Protein AF-A0A0L1ILE6-F1 (afdb_monomer)

Radius of gyration: 20.47 Å; Cα contacts (8 Å, |Δi|>4): 364; chains: 1; bounding box: 49×29×59 Å

Structure (mmCIF, N/CA/C/O backbone):
data_AF-A0A0L1ILE6-F1
#
_entry.id   AF-A0A0L1ILE6-F1
#
loop_
_atom_site.group_PDB
_atom_site.id
_atom_site.type_symbol
_atom_site.label_atom_id
_atom_site.label_alt_id
_atom_site.label_comp_id
_atom_site.label_asym_id
_atom_site.label_entity_id
_atom_site.label_seq_id
_atom_site.pdbx_PDB_ins_code
_atom_site.Cartn_x
_atom_site.Cartn_y
_atom_site.Cartn_z
_atom_site.occupancy
_atom_site.B_iso_or_equiv
_atom_site.auth_seq_id
_atom_site.auth_comp_id
_atom_site.auth_asym_id
_atom_site.auth_atom_id
_atom_site.pdbx_PDB_model_num
ATOM 1 N N . LEU A 1 1 ? -2.341 12.120 1.600 1.00 60.31 1 LEU A N 1
ATOM 2 C CA . LEU A 1 1 ? -3.245 13.290 1.408 1.00 60.31 1 LEU A CA 1
ATOM 3 C C . LEU A 1 1 ? -4.482 12.947 0.574 1.00 60.31 1 LEU A C 1
ATOM 5 O O . LEU A 1 1 ? -5.591 13.247 1.003 1.00 60.31 1 LEU A O 1
ATOM 9 N N . GLU A 1 2 ? -4.317 12.269 -0.561 1.00 82.75 2 GLU A N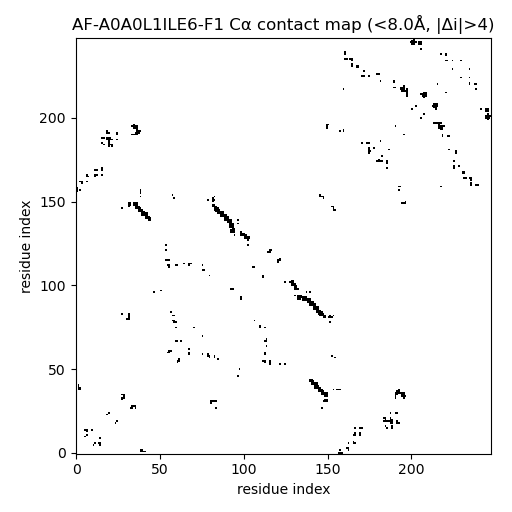 1
ATOM 10 C CA . GLU A 1 2 ? -5.426 11.960 -1.475 1.00 82.75 2 GLU A CA 1
ATOM 11 C C . GLU A 1 2 ? -6.510 11.053 -0.868 1.00 82.75 2 GLU A C 1
ATOM 13 O O . GLU A 1 2 ? -7.694 11.334 -1.016 1.00 82.75 2 GLU A O 1
ATOM 18 N N . LEU A 1 3 ? -6.150 10.004 -0.116 1.00 82.75 3 LEU A N 1
ATOM 19 C CA . LEU A 1 3 ? -7.149 9.139 0.537 1.00 82.75 3 LEU A CA 1
ATOM 20 C C . LEU A 1 3 ? -8.087 9.916 1.465 1.00 82.75 3 LEU A C 1
ATOM 22 O O . LEU A 1 3 ? -9.300 9.728 1.433 1.00 82.75 3 LEU A O 1
ATOM 26 N N . LEU A 1 4 ? -7.532 10.840 2.250 1.00 82.69 4 LEU A N 1
ATOM 27 C CA . LEU A 1 4 ? -8.317 11.710 3.119 1.00 82.69 4 LEU A CA 1
ATOM 28 C C . LEU A 1 4 ? -9.231 12.633 2.304 1.00 82.69 4 LEU A C 1
ATOM 30 O O . LEU A 1 4 ? -10.381 12.860 2.680 1.00 82.69 4 LEU A O 1
ATOM 34 N N . GLN A 1 5 ? -8.754 13.144 1.167 1.00 83.62 5 GLN A N 1
ATOM 35 C CA . GLN A 1 5 ? -9.583 13.920 0.249 1.00 83.62 5 GLN A CA 1
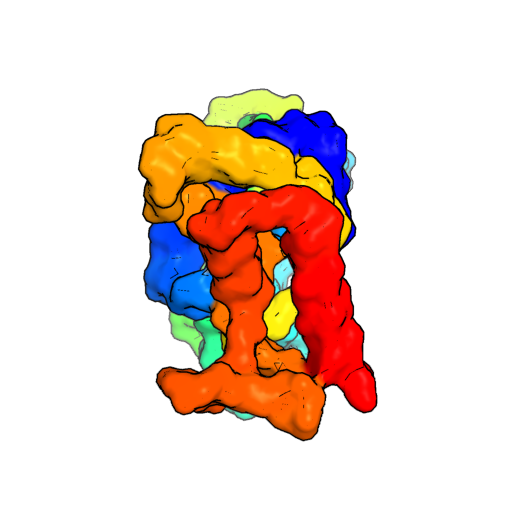ATOM 36 C C . GLN A 1 5 ? -10.717 13.076 -0.347 1.00 83.62 5 GLN A C 1
ATOM 38 O O . GLN A 1 5 ? -11.853 13.548 -0.421 1.00 83.62 5 GLN A O 1
ATOM 43 N N . GLN A 1 6 ? -10.464 11.818 -0.705 1.00 84.06 6 GLN A N 1
ATOM 44 C CA . GLN A 1 6 ? -11.498 10.893 -1.166 1.00 84.06 6 GLN A CA 1
ATOM 45 C C . GLN A 1 6 ? -12.529 10.604 -0.071 1.00 84.06 6 GLN A C 1
ATOM 47 O O . GLN A 1 6 ? -13.725 10.693 -0.341 1.00 84.06 6 GLN A O 1
ATOM 52 N N . ALA A 1 7 ? -12.095 10.357 1.169 1.00 83.25 7 ALA A N 1
ATOM 53 C CA . ALA A 1 7 ? -12.989 10.174 2.313 1.00 83.25 7 ALA A CA 1
ATOM 54 C C . ALA A 1 7 ? -13.868 11.411 2.572 1.00 83.25 7 ALA A C 1
ATOM 56 O O . ALA A 1 7 ? -15.057 11.289 2.871 1.00 83.25 7 ALA A O 1
ATOM 57 N N . ARG A 1 8 ? -13.309 12.619 2.407 1.00 87.31 8 ARG A N 1
ATOM 58 C CA . ARG A 1 8 ? -14.047 13.886 2.542 1.00 87.31 8 ARG A CA 1
ATOM 59 C C . ARG A 1 8 ? -15.053 14.111 1.414 1.00 87.31 8 ARG A C 1
ATOM 61 O O . ARG A 1 8 ? -16.168 14.534 1.688 1.00 87.31 8 ARG A O 1
ATOM 68 N N . THR A 1 9 ? -14.662 13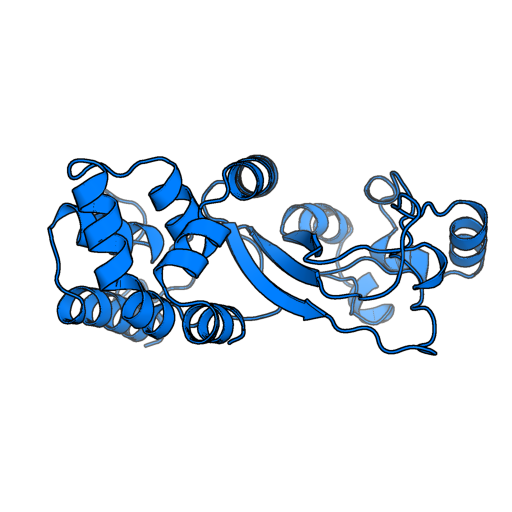.852 0.169 1.00 87.25 9 THR A N 1
ATOM 69 C CA . THR A 1 9 ? -15.469 14.181 -1.020 1.00 87.25 9 THR A CA 1
ATOM 70 C C . THR A 1 9 ? -16.535 13.135 -1.339 1.00 87.25 9 THR A C 1
ATOM 72 O O . THR A 1 9 ? -17.635 13.503 -1.735 1.00 87.25 9 THR A O 1
ATOM 75 N N . ARG A 1 10 ? -16.238 11.842 -1.155 1.00 84.00 10 ARG A N 1
ATOM 76 C CA . ARG A 1 10 ? -17.185 10.732 -1.386 1.00 84.00 10 ARG A CA 1
ATOM 77 C C . ARG A 1 10 ? -18.061 10.433 -0.167 1.00 84.00 10 ARG A C 1
ATOM 79 O O . ARG A 1 10 ? -19.106 9.803 -0.300 1.00 84.00 10 ARG A O 1
ATOM 86 N N . GLY A 1 11 ? -17.623 10.870 1.011 1.00 92.12 11 GLY A N 1
ATOM 87 C CA . GLY A 1 11 ? -18.223 10.531 2.294 1.00 92.12 11 GLY A CA 1
ATOM 88 C C . GLY A 1 11 ? -17.662 9.223 2.882 1.00 92.12 11 GLY A C 1
ATOM 89 O O . GLY A 1 11 ? -17.290 8.318 2.126 1.00 92.12 11 GLY A O 1
ATOM 90 N N . PRO A 1 12 ? -17.628 9.085 4.224 1.00 93.56 12 PRO A N 1
ATOM 91 C CA . PRO A 1 12 ? -17.017 7.939 4.903 1.00 93.56 12 PRO A CA 1
ATOM 92 C C . PRO A 1 12 ? -17.555 6.572 4.471 1.00 93.56 12 PRO A C 1
ATOM 94 O O . PRO A 1 12 ? -16.773 5.677 4.179 1.00 93.56 12 PRO A O 1
ATOM 97 N N . SER A 1 13 ? -18.876 6.403 4.356 1.00 92.75 13 SER A N 1
ATOM 98 C CA . SER A 1 13 ? -19.473 5.103 4.006 1.00 92.75 13 SER A CA 1
ATOM 99 C C . SER A 1 13 ? -19.114 4.642 2.589 1.00 92.75 13 SER A C 1
ATOM 101 O O . SER A 1 13 ? -18.807 3.469 2.377 1.00 92.75 13 SER A O 1
ATOM 103 N N . SER A 1 14 ? -19.106 5.562 1.614 1.00 93.00 14 SER A N 1
ATOM 104 C CA . SER A 1 14 ? -18.691 5.249 0.239 1.00 93.00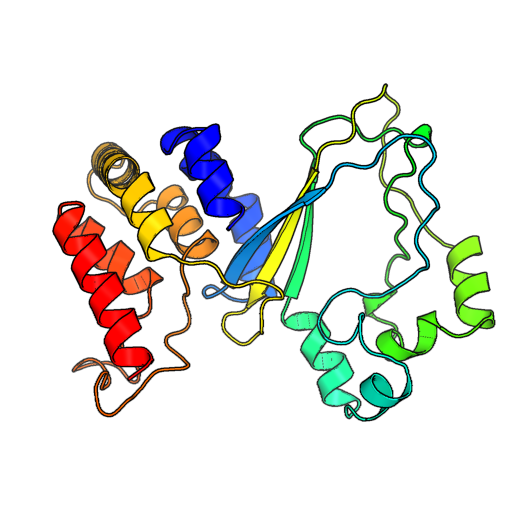 14 SER A CA 1
ATOM 105 C C . SER A 1 14 ? -17.196 4.936 0.172 1.00 93.00 14 SER A C 1
ATOM 107 O O . SER A 1 14 ? -16.792 3.997 -0.512 1.00 93.00 14 SER A O 1
ATOM 109 N N . PHE A 1 15 ? -16.381 5.683 0.920 1.00 94.12 15 PHE A N 1
ATOM 110 C CA . PHE A 1 15 ? -14.944 5.450 1.019 1.00 94.12 15 PHE A CA 1
ATOM 111 C C . PHE A 1 15 ? -14.620 4.083 1.638 1.00 94.12 15 PHE A C 1
ATOM 113 O O . PHE A 1 15 ? -13.825 3.340 1.063 1.00 94.12 15 PHE A O 1
ATOM 120 N N . ILE A 1 16 ? -15.288 3.719 2.739 1.00 94.88 16 ILE A N 1
ATOM 121 C CA . ILE A 1 16 ? -15.165 2.393 3.358 1.00 94.88 16 ILE A CA 1
ATOM 122 C C . ILE A 1 16 ? -15.527 1.314 2.342 1.00 94.88 16 ILE A C 1
ATOM 124 O O . ILE A 1 16 ? -14.696 0.469 2.041 1.00 94.88 16 ILE A O 1
ATOM 128 N N . THR A 1 17 ? -16.702 1.414 1.714 1.00 94.12 17 THR A N 1
ATOM 129 C CA . THR A 1 17 ? -17.159 0.441 0.705 1.00 94.12 17 THR A CA 1
ATOM 130 C C . THR A 1 17 ? -16.141 0.252 -0.424 1.00 94.12 17 THR A C 1
ATOM 132 O O . THR A 1 17 ? -15.877 -0.873 -0.842 1.00 94.12 17 THR A O 1
ATOM 135 N N . TYR A 1 18 ? -15.543 1.344 -0.911 1.00 93.31 18 TYR A N 1
ATOM 136 C CA . TYR A 1 18 ? -14.562 1.301 -1.994 1.00 93.31 18 TYR A CA 1
ATOM 137 C C . TYR A 1 18 ? -13.287 0.535 -1.605 1.00 93.31 18 TYR A C 1
ATOM 139 O O . TYR A 1 18 ? -12.809 -0.294 -2.379 1.00 93.31 18 TYR A O 1
ATOM 147 N N . TYR A 1 19 ? -12.748 0.785 -0.408 1.00 94.31 19 TYR A N 1
ATOM 148 C CA . TYR A 1 19 ? -11.524 0.133 0.076 1.00 94.31 19 TYR A CA 1
ATOM 149 C C . TYR A 1 19 ? -11.774 -1.219 0.766 1.00 94.31 19 TYR A C 1
ATOM 151 O O . TYR A 1 19 ? -10.843 -2.004 0.917 1.00 94.31 19 TYR A O 1
ATOM 159 N N . SER A 1 20 ? -13.030 -1.558 1.063 1.00 95.00 20 SER A N 1
ATOM 160 C CA . SER A 1 20 ? -13.471 -2.900 1.468 1.00 95.00 20 SER A CA 1
ATOM 161 C C . SER A 1 20 ? -13.518 -3.913 0.311 1.00 95.00 20 SER A C 1
ATOM 163 O O . SER A 1 20 ? -13.936 -5.055 0.513 1.00 95.00 20 SER A O 1
ATOM 165 N N . ASN A 1 21 ? -13.101 -3.531 -0.902 1.00 92.81 21 ASN A N 1
ATOM 166 C CA . ASN A 1 21 ? -13.159 -4.370 -2.098 1.00 92.81 21 ASN A CA 1
ATOM 167 C C . ASN A 1 21 ? -12.377 -5.698 -1.920 1.00 92.81 21 ASN A C 1
ATOM 169 O O . ASN A 1 21 ? -11.154 -5.671 -1.745 1.00 92.81 21 ASN A O 1
ATOM 173 N N . PRO A 1 22 ? -13.039 -6.869 -2.027 1.00 94.50 22 PRO A N 1
ATOM 174 C CA . PRO A 1 22 ? -12.399 -8.165 -1.797 1.00 94.50 22 PRO A CA 1
ATOM 175 C C . PRO A 1 22 ? -11.318 -8.505 -2.827 1.00 94.50 22 PRO A C 1
ATOM 177 O O . PRO A 1 22 ? -10.362 -9.203 -2.494 1.00 94.50 22 PRO A O 1
ATOM 180 N N . TRP A 1 23 ? -11.428 -7.992 -4.055 1.00 93.38 23 TRP A N 1
ATOM 181 C CA . TRP A 1 23 ? -10.421 -8.196 -5.095 1.00 93.38 23 TRP A CA 1
ATOM 182 C C . TRP A 1 23 ? -9.146 -7.415 -4.803 1.00 93.38 23 TRP A C 1
ATOM 184 O O . TRP A 1 23 ? -8.051 -7.935 -5.009 1.00 93.38 23 TRP A O 1
ATOM 194 N N . LEU A 1 24 ? -9.286 -6.196 -4.265 1.00 92.88 24 LEU A N 1
ATOM 195 C CA . LEU A 1 24 ? -8.144 -5.391 -3.848 1.00 92.88 24 LEU A CA 1
ATOM 196 C C . LEU A 1 24 ? -7.364 -6.109 -2.745 1.00 92.88 24 LEU A C 1
ATOM 198 O O . LEU A 1 24 ? -6.145 -6.220 -2.864 1.00 92.88 24 LEU A O 1
ATOM 202 N N . ARG A 1 25 ? -8.052 -6.666 -1.733 1.00 93.62 25 ARG A N 1
ATOM 203 C CA . ARG A 1 25 ? -7.383 -7.496 -0.719 1.00 93.62 25 ARG A CA 1
ATOM 204 C C . ARG A 1 25 ? -6.724 -8.707 -1.353 1.00 93.62 25 ARG A C 1
ATOM 206 O O . ARG A 1 25 ? -5.539 -8.907 -1.128 1.00 93.62 25 ARG A O 1
ATOM 213 N N . LEU A 1 26 ? -7.467 -9.509 -2.118 1.00 95.00 26 LEU A N 1
ATOM 214 C CA . LEU A 1 26 ? -6.955 -10.775 -2.641 1.00 95.00 26 LEU A CA 1
ATOM 215 C C . LEU A 1 26 ? -5.656 -10.574 -3.426 1.00 95.00 26 LEU A C 1
ATOM 217 O O . LEU A 1 26 ? -4.680 -11.270 -3.167 1.00 95.00 26 LEU A O 1
ATOM 221 N N . VAL A 1 27 ? -5.621 -9.601 -4.339 1.00 94.69 27 VAL A N 1
ATOM 222 C CA . VAL A 1 27 ? -4.422 -9.315 -5.138 1.00 94.69 27 VAL A CA 1
ATOM 223 C C . VAL A 1 27 ? -3.285 -8.799 -4.253 1.00 94.69 27 VAL A C 1
ATOM 225 O O . VAL A 1 27 ? -2.157 -9.275 -4.365 1.00 94.69 27 VAL A O 1
ATOM 228 N N . SER A 1 28 ? -3.585 -7.859 -3.354 1.00 95.12 28 SER A N 1
ATOM 229 C CA . SER A 1 28 ? -2.573 -7.211 -2.513 1.00 95.12 28 SER A CA 1
ATOM 230 C C . SER A 1 28 ? -1.959 -8.178 -1.510 1.00 95.12 28 SER A C 1
ATOM 232 O O . SER A 1 28 ? -0.746 -8.306 -1.454 1.00 95.12 28 SER A O 1
ATOM 234 N N . GLU A 1 29 ? -2.778 -8.901 -0.753 1.00 94.44 29 GLU A N 1
ATOM 235 C CA . GLU A 1 29 ? -2.323 -9.840 0.270 1.00 94.44 29 GLU A CA 1
ATOM 236 C C . GLU A 1 29 ? -1.556 -11.017 -0.330 1.00 94.44 29 GLU A C 1
ATOM 238 O O . GLU A 1 29 ? -0.511 -11.388 0.199 1.00 94.44 29 GLU A O 1
ATOM 243 N N . THR A 1 30 ? -2.030 -11.571 -1.453 1.00 95.31 30 THR A N 1
ATOM 244 C CA . THR A 1 30 ? -1.349 -12.696 -2.117 1.00 95.31 30 THR A CA 1
ATOM 245 C C . THR A 1 30 ? 0.061 -12.319 -2.565 1.00 95.31 30 THR A C 1
ATOM 247 O O . THR A 1 30 ? 0.958 -13.156 -2.529 1.00 95.31 30 THR A O 1
ATOM 250 N N . TRP A 1 31 ? 0.268 -11.069 -2.988 1.00 95.69 31 TRP A N 1
ATOM 251 C CA . TRP A 1 31 ? 1.562 -10.615 -3.495 1.00 95.69 31 TRP A CA 1
ATOM 252 C C . TRP A 1 31 ? 2.461 -9.999 -2.414 1.00 95.69 31 TRP A C 1
ATOM 254 O O . TRP A 1 31 ? 3.660 -10.253 -2.393 1.00 95.69 31 TRP A O 1
ATOM 264 N N . LEU A 1 32 ? 1.894 -9.179 -1.526 1.00 96.12 32 LEU A N 1
ATOM 265 C CA . LEU A 1 32 ? 2.626 -8.292 -0.611 1.00 96.12 32 LEU A CA 1
ATOM 266 C C . LEU A 1 32 ? 2.582 -8.742 0.857 1.00 96.12 32 LEU A C 1
ATOM 268 O O . LEU A 1 32 ? 3.298 -8.170 1.687 1.00 96.12 32 LEU A O 1
ATOM 272 N N . GLY A 1 33 ? 1.747 -9.733 1.181 1.00 95.25 33 GLY A N 1
ATOM 273 C CA . GLY A 1 33 ? 1.423 -10.127 2.551 1.00 95.25 33 GLY A CA 1
ATOM 274 C C . GLY A 1 33 ? 0.342 -9.243 3.192 1.00 95.25 33 GLY A C 1
ATOM 275 O O . GLY A 1 33 ? -0.071 -8.246 2.606 1.00 95.25 33 GLY A O 1
ATOM 276 N N . PRO A 1 34 ? -0.140 -9.581 4.402 1.00 92.81 34 PRO A N 1
ATOM 277 C CA . PRO A 1 34 ? -1.319 -8.949 5.011 1.00 92.81 34 PRO A CA 1
ATOM 278 C C . PRO A 1 34 ? -1.079 -7.516 5.509 1.00 92.81 34 PRO A C 1
ATOM 280 O O . PRO A 1 34 ? -2.032 -6.758 5.660 1.00 92.81 34 PRO A O 1
ATOM 283 N N . ALA A 1 35 ? 0.182 -7.137 5.726 1.00 94.94 35 ALA A N 1
ATOM 284 C CA . ALA A 1 35 ? 0.588 -5.828 6.235 1.00 94.94 35 ALA A CA 1
ATOM 285 C C . ALA A 1 35 ? 0.746 -4.763 5.132 1.00 94.94 35 ALA A C 1
ATOM 287 O O . ALA A 1 35 ? 1.479 -3.794 5.313 1.00 94.94 35 ALA A O 1
ATOM 288 N N . TYR A 1 36 ? 0.138 -4.966 3.958 1.00 94.44 36 TYR A N 1
ATOM 289 C CA . TYR A 1 36 ? 0.206 -3.980 2.883 1.00 94.44 36 TYR A CA 1
ATOM 290 C C . TYR A 1 36 ? -0.519 -2.688 3.271 1.00 94.44 36 TYR A C 1
ATOM 292 O O . TYR A 1 36 ? -1.387 -2.700 4.136 1.00 94.44 36 TYR A O 1
ATOM 300 N N . ARG A 1 37 ? -0.204 -1.588 2.583 1.00 92.12 37 ARG A N 1
ATOM 301 C CA . ARG A 1 37 ? -0.965 -0.334 2.656 1.00 92.12 37 ARG A CA 1
ATOM 302 C C . ARG A 1 37 ? -1.121 0.275 1.268 1.00 92.12 37 ARG A C 1
ATOM 304 O O . ARG A 1 37 ? -0.195 0.239 0.456 1.00 92.12 37 ARG A O 1
ATOM 311 N N . VAL A 1 38 ? -2.295 0.838 0.994 1.00 93.44 38 VAL A N 1
ATOM 312 C CA . VAL A 1 38 ? -2.646 1.455 -0.288 1.00 93.44 38 VAL A CA 1
ATOM 313 C C . VAL A 1 38 ? -2.462 2.959 -0.194 1.00 93.44 38 VAL A C 1
ATOM 315 O O . VAL A 1 38 ? -3.104 3.595 0.623 1.00 93.44 38 VAL A O 1
ATOM 318 N N . THR A 1 39 ? -1.674 3.546 -1.085 1.00 92.00 39 THR A N 1
ATOM 319 C CA . THR A 1 39 ? -1.690 4.980 -1.412 1.00 92.00 39 THR A CA 1
ATOM 320 C C . THR A 1 39 ? -2.407 5.184 -2.742 1.00 92.00 39 THR A C 1
ATOM 322 O O . THR A 1 39 ? -2.353 4.309 -3.608 1.00 92.00 39 THR A O 1
ATOM 325 N N . ALA A 1 40 ? -3.065 6.327 -2.932 1.00 89.88 40 ALA A N 1
ATOM 326 C CA . ALA A 1 40 ? -3.766 6.615 -4.178 1.00 89.88 40 ALA A CA 1
ATOM 327 C C . ALA A 1 40 ? -3.442 8.009 -4.705 1.00 89.88 40 ALA A C 1
ATOM 329 O O . ALA A 1 40 ? -3.250 8.932 -3.923 1.00 89.88 40 ALA A O 1
ATOM 330 N N . GLN A 1 41 ? -3.464 8.159 -6.024 1.00 85.06 41 GLN A N 1
ATOM 331 C CA . GLN A 1 41 ? -3.394 9.439 -6.719 1.00 85.06 41 GLN A CA 1
ATOM 332 C C . GLN A 1 41 ? -4.450 9.466 -7.823 1.00 85.06 41 GLN A C 1
ATOM 334 O O . GLN A 1 41 ? -4.706 8.460 -8.490 1.00 85.06 41 GLN A O 1
ATOM 339 N N . VAL A 1 42 ? -5.087 10.615 -8.033 1.00 79.62 42 VAL A N 1
ATOM 340 C CA . VAL A 1 42 ? -6.001 10.782 -9.167 1.00 79.62 42 VAL A CA 1
ATOM 341 C C . VAL A 1 42 ? -5.181 11.166 -10.385 1.00 79.62 42 VAL A C 1
ATOM 343 O O . VAL A 1 42 ? -4.547 12.219 -10.405 1.00 79.62 42 VAL A O 1
ATOM 346 N N . ASN A 1 43 ? -5.233 10.334 -11.422 1.00 76.62 43 ASN A N 1
ATOM 347 C CA . ASN A 1 43 ? -4.620 10.662 -12.700 1.00 76.62 43 ASN A CA 1
ATOM 348 C C . ASN A 1 43 ? -5.678 11.190 -13.671 1.00 76.62 43 ASN A C 1
ATOM 350 O O . ASN A 1 43 ? -6.665 10.508 -13.969 1.00 76.62 43 ASN A O 1
ATOM 354 N N . VAL A 1 44 ? -5.454 12.411 -14.159 1.00 72.06 44 VAL A N 1
ATOM 355 C CA . VAL A 1 44 ? -6.284 13.078 -15.166 1.00 72.06 44 VAL A CA 1
ATOM 356 C C . VAL A 1 44 ? -5.413 13.374 -16.373 1.00 72.06 44 VAL A C 1
ATOM 358 O O . VAL A 1 44 ? -4.579 14.278 -16.344 1.00 72.06 44 VAL A O 1
ATOM 361 N N . VAL A 1 45 ? -5.632 12.633 -17.454 1.00 68.06 45 VAL A N 1
ATOM 362 C CA . VAL A 1 45 ? -4.937 12.879 -18.718 1.00 68.06 45 VAL A CA 1
ATOM 363 C C . VAL A 1 45 ? -5.776 13.811 -19.576 1.00 68.06 45 VAL A C 1
ATOM 365 O O . VAL A 1 45 ? -6.941 13.539 -19.865 1.00 68.06 45 VAL A O 1
ATOM 368 N N . LYS A 1 46 ? -5.181 14.946 -19.945 1.00 67.75 46 LYS A N 1
ATOM 369 C CA . LYS A 1 46 ? -5.806 15.945 -20.812 1.00 67.75 46 LYS A CA 1
ATOM 370 C C . LYS A 1 46 ? -5.562 15.587 -22.285 1.00 67.75 46 LYS A C 1
ATOM 372 O O . LYS A 1 46 ? -4.505 15.031 -22.594 1.00 67.75 46 LYS A O 1
ATOM 377 N N . PRO A 1 47 ? -6.492 15.923 -23.197 1.00 67.56 47 PRO A N 1
ATOM 378 C CA . PRO A 1 47 ? -6.280 15.740 -24.631 1.00 67.56 47 PRO A CA 1
ATOM 379 C C . PRO A 1 47 ? -4.973 16.392 -25.111 1.00 67.56 47 PRO A C 1
ATOM 381 O O . PRO A 1 47 ? -4.648 17.500 -24.687 1.00 67.56 47 PRO A O 1
ATOM 384 N N . GLY A 1 48 ? -4.238 15.707 -25.994 1.00 67.50 48 GLY A N 1
ATOM 385 C CA . GLY A 1 48 ? -2.990 16.210 -26.588 1.00 67.50 48 GLY A CA 1
ATOM 386 C C . GLY A 1 48 ? -1.722 16.031 -25.740 1.00 67.50 48 GLY A C 1
ATOM 387 O O . GLY A 1 48 ? -0.677 16.559 -26.111 1.00 67.50 48 GLY A O 1
ATOM 388 N N . GLY A 1 49 ? -1.785 15.309 -24.615 1.00 66.50 49 GLY A N 1
ATOM 389 C CA . GLY A 1 49 ? -0.595 14.963 -23.832 1.00 66.50 49 GLY A CA 1
ATOM 390 C C . GLY A 1 49 ? 0.364 14.041 -24.597 1.00 66.50 49 GLY A C 1
ATOM 391 O O . GLY A 1 49 ? -0.076 13.121 -25.284 1.00 66.50 49 GLY A O 1
ATOM 392 N N . ALA A 1 50 ? 1.672 14.278 -24.469 1.00 71.19 50 ALA A N 1
ATOM 393 C CA . ALA A 1 50 ? 2.690 13.406 -25.052 1.00 71.19 50 ALA A CA 1
ATOM 394 C C . ALA A 1 50 ? 2.682 12.021 -24.384 1.00 71.19 50 ALA A C 1
ATOM 396 O O . ALA A 1 50 ? 2.455 11.905 -23.176 1.00 71.19 50 ALA A O 1
ATOM 397 N N . ALA A 1 51 ? 2.957 10.976 -25.167 1.00 72.81 51 ALA A N 1
ATOM 398 C CA . ALA A 1 51 ? 3.151 9.635 -24.629 1.00 72.81 51 ALA A CA 1
ATOM 399 C C . ALA A 1 51 ? 4.382 9.604 -23.707 1.00 72.81 51 ALA A C 1
ATOM 401 O O . ALA A 1 51 ? 5.399 10.234 -23.995 1.00 72.81 51 ALA A O 1
ATOM 402 N N . GLN A 1 52 ? 4.278 8.873 -22.597 1.00 73.00 52 GLN A N 1
ATOM 403 C CA . GLN A 1 52 ? 5.411 8.647 -21.705 1.00 73.00 52 GLN A CA 1
ATOM 404 C C . GLN A 1 52 ? 6.363 7.608 -22.305 1.00 73.00 52 GLN A C 1
ATOM 406 O O . GLN A 1 52 ? 5.932 6.658 -22.961 1.00 73.00 52 GLN A O 1
ATOM 411 N N . ASP A 1 53 ? 7.655 7.774 -22.030 1.00 81.06 53 ASP A N 1
ATOM 412 C CA . ASP A 1 53 ? 8.659 6.748 -22.290 1.00 81.06 53 ASP A CA 1
ATOM 413 C C . ASP A 1 53 ? 8.363 5.468 -21.493 1.00 81.06 53 ASP A C 1
ATOM 415 O O . ASP A 1 53 ? 7.850 5.513 -20.367 1.00 81.06 53 ASP A O 1
ATOM 419 N N . SER A 1 54 ? 8.733 4.314 -22.062 1.00 87.94 54 SER A N 1
ATOM 420 C CA . SER A 1 54 ? 8.680 3.040 -21.345 1.00 87.94 54 SER A CA 1
ATOM 421 C C . SER A 1 54 ? 9.535 3.130 -20.088 1.00 87.94 54 SER A C 1
ATOM 423 O O . SER A 1 54 ? 10.696 3.511 -20.171 1.00 87.94 54 SER A O 1
ATOM 425 N N . HIS A 1 55 ? 8.998 2.727 -18.948 1.00 90.25 55 HIS A N 1
ATOM 426 C CA . HIS A 1 55 ? 9.727 2.668 -17.690 1.00 90.25 55 HIS A CA 1
ATOM 427 C C . HIS A 1 55 ? 9.234 1.473 -16.878 1.00 90.25 55 HIS A C 1
ATOM 429 O O . HIS A 1 55 ? 8.244 0.822 -17.215 1.00 90.25 55 HIS A O 1
ATOM 435 N N . ARG A 1 56 ? 9.950 1.177 -15.797 1.00 90.56 56 ARG A N 1
ATOM 436 C CA . ARG A 1 56 ? 9.386 0.424 -14.679 1.00 90.56 56 ARG A CA 1
ATOM 437 C C . ARG A 1 56 ? 9.073 1.413 -13.580 1.00 90.56 56 ARG A C 1
ATOM 439 O O . ARG A 1 56 ? 9.814 2.377 -13.432 1.00 90.56 56 ARG A O 1
ATOM 446 N N . ASP A 1 57 ? 8.016 1.163 -12.832 1.00 86.38 57 ASP A N 1
ATOM 447 C CA . ASP A 1 57 ? 7.661 1.988 -11.683 1.00 86.38 57 ASP A CA 1
ATOM 448 C C . ASP A 1 57 ? 8.606 1.758 -10.485 1.00 86.38 57 ASP A C 1
ATOM 450 O O . ASP A 1 57 ? 9.675 1.154 -10.593 1.00 86.38 57 ASP A O 1
ATOM 454 N N . TYR A 1 58 ? 8.226 2.299 -9.330 1.00 82.38 58 TYR A N 1
ATOM 455 C CA . TYR A 1 58 ? 8.895 2.193 -8.034 1.00 82.38 58 TYR A CA 1
ATOM 456 C C . TYR A 1 58 ? 9.422 0.767 -7.730 1.00 82.38 58 TYR A C 1
ATOM 458 O O . TYR A 1 58 ? 8.730 -0.220 -7.947 1.00 82.38 58 TYR A O 1
ATOM 466 N N . HIS A 1 59 ? 10.634 0.565 -7.205 1.00 86.62 59 HIS A N 1
ATOM 467 C CA . HIS A 1 59 ? 11.430 1.489 -6.384 1.00 86.62 59 HIS A CA 1
ATOM 468 C C . HIS A 1 59 ? 12.556 2.208 -7.136 1.00 86.62 59 HIS A C 1
ATOM 470 O O . HIS A 1 59 ? 12.889 3.347 -6.811 1.00 86.62 59 HIS A O 1
ATOM 476 N N . LEU A 1 60 ? 13.149 1.556 -8.138 1.00 91.81 60 LEU A N 1
ATOM 477 C CA . LEU A 1 60 ? 14.331 2.069 -8.847 1.00 91.81 60 LEU A CA 1
ATOM 478 C C . LEU A 1 60 ? 13.988 2.747 -10.179 1.00 91.81 60 LEU A C 1
ATOM 480 O O . LEU A 1 60 ? 14.840 3.393 -10.785 1.00 91.81 60 LEU A O 1
ATOM 484 N N . GLY A 1 61 ? 12.734 2.628 -10.614 1.00 89.06 61 GLY A N 1
ATOM 485 C CA . GLY A 1 61 ? 12.223 3.140 -11.880 1.00 89.06 61 GLY A CA 1
ATOM 486 C C . GLY A 1 61 ? 12.517 4.607 -12.173 1.00 89.06 61 GLY A C 1
ATOM 487 O O . GLY A 1 61 ? 12.877 4.957 -13.295 1.00 89.06 61 GLY A O 1
ATOM 488 N N . PHE A 1 62 ? 12.420 5.441 -11.137 1.00 87.06 62 PHE A N 1
ATOM 489 C CA 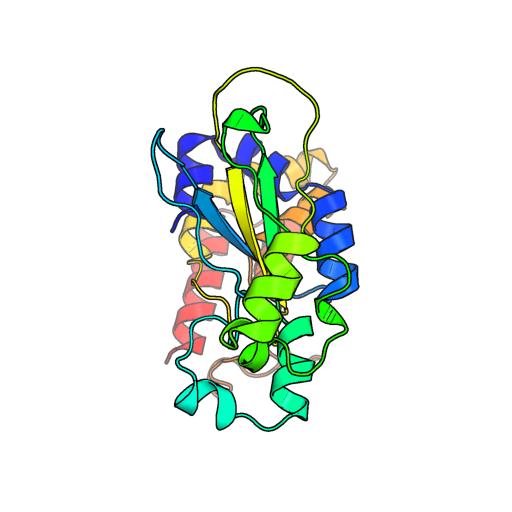. PHE A 1 62 ? 12.574 6.895 -11.229 1.00 87.06 62 PHE A CA 1
ATOM 490 C C . PHE A 1 62 ? 14.013 7.384 -11.034 1.00 87.06 62 PHE A C 1
ATOM 492 O O . PHE A 1 62 ? 14.270 8.579 -11.145 1.00 87.06 62 PHE A O 1
ATOM 499 N N . GLN A 1 63 ? 14.949 6.485 -10.720 1.00 91.06 63 GLN A N 1
ATOM 500 C CA . GLN A 1 63 ? 16.347 6.849 -10.511 1.00 91.06 63 GLN A CA 1
ATOM 501 C C . GLN A 1 63 ? 17.058 7.058 -11.854 1.00 91.06 63 GLN A C 1
ATOM 503 O O . GLN A 1 63 ? 16.720 6.436 -12.871 1.00 91.06 63 GLN A O 1
ATOM 508 N N . ASP A 1 64 ? 18.084 7.908 -11.861 1.00 92.38 64 ASP A N 1
ATOM 509 C CA . ASP A 1 64 ? 18.996 8.002 -12.998 1.00 92.38 64 ASP A CA 1
ATOM 510 C C . ASP A 1 64 ? 19.790 6.692 -13.179 1.00 92.38 64 ASP A C 1
ATOM 512 O O . ASP A 1 64 ? 19.817 5.818 -12.305 1.00 92.38 64 ASP A O 1
ATOM 516 N N . LEU A 1 65 ? 20.431 6.536 -14.341 1.00 92.88 65 LEU A N 1
ATOM 517 C CA . LEU A 1 65 ? 21.142 5.305 -14.690 1.00 92.88 65 LEU A CA 1
ATOM 518 C C . LEU A 1 65 ? 22.265 4.969 -13.698 1.00 92.88 65 LEU A C 1
ATOM 520 O O . LEU A 1 65 ? 22.417 3.805 -13.335 1.00 92.88 65 LEU A O 1
ATOM 524 N N . HIS A 1 66 ? 23.037 5.966 -13.266 1.00 95.12 66 HIS A N 1
ATOM 525 C CA . HIS A 1 66 ? 24.176 5.760 -12.379 1.00 95.12 66 HIS A CA 1
ATOM 526 C C . HIS A 1 66 ? 23.701 5.309 -10.992 1.00 95.12 66 HIS A C 1
ATOM 528 O O . HIS A 1 66 ? 24.164 4.290 -10.479 1.00 95.12 66 HIS A O 1
ATOM 534 N N . THR A 1 67 ? 22.711 6.004 -10.427 1.00 95.62 67 THR A N 1
ATOM 535 C CA . THR A 1 67 ? 22.109 5.650 -9.135 1.00 95.62 67 THR A CA 1
ATOM 536 C C . THR A 1 67 ? 21.451 4.272 -9.181 1.00 95.62 67 THR A C 1
ATOM 538 O O . THR A 1 67 ? 21.667 3.452 -8.290 1.00 95.62 67 THR A O 1
ATOM 541 N N . CYS A 1 68 ? 20.696 3.966 -10.240 1.00 95.19 68 CYS A N 1
ATOM 542 C CA . CYS A 1 68 ? 20.060 2.660 -10.407 1.00 95.19 68 CYS A CA 1
ATOM 543 C C . CYS A 1 68 ? 21.089 1.519 -10.513 1.00 95.19 68 CYS A C 1
ATOM 545 O O . CYS A 1 68 ? 20.873 0.443 -9.952 1.00 95.19 68 CYS A O 1
ATOM 547 N N . ALA A 1 69 ? 22.206 1.741 -11.215 1.00 95.62 69 ALA A N 1
ATOM 548 C CA . ALA A 1 69 ? 23.254 0.740 -11.415 1.00 95.62 69 ALA A CA 1
ATOM 549 C C . ALA A 1 69 ? 24.056 0.432 -10.140 1.00 95.62 69 ALA A C 1
ATOM 551 O O . ALA A 1 69 ? 24.626 -0.653 -10.034 1.00 95.62 69 ALA A O 1
ATOM 552 N N . ALA A 1 70 ? 24.070 1.344 -9.164 1.00 96.69 70 ALA A N 1
ATOM 553 C CA . ALA A 1 70 ? 24.743 1.135 -7.884 1.00 96.69 70 ALA A CA 1
ATOM 554 C C . ALA A 1 70 ? 24.052 0.080 -6.996 1.00 96.69 70 ALA A C 1
ATOM 556 O O . ALA A 1 70 ? 24.681 -0.473 -6.093 1.00 96.69 70 ALA A O 1
ATOM 557 N N . PHE A 1 71 ? 22.772 -0.231 -7.240 1.00 96.06 71 PHE A N 1
ATOM 558 C CA . PHE A 1 71 ? 22.068 -1.279 -6.502 1.00 96.06 71 PHE A CA 1
ATOM 559 C C . PHE A 1 71 ? 22.481 -2.672 -6.998 1.00 96.06 71 PHE A C 1
ATOM 561 O O . PHE A 1 71 ? 22.411 -2.941 -8.204 1.00 96.06 71 PHE A O 1
ATOM 568 N N . PRO A 1 72 ? 22.841 -3.603 -6.096 1.00 95.50 72 PRO A N 1
ATOM 569 C CA . PRO A 1 72 ? 23.221 -4.952 -6.490 1.00 95.50 72 PRO A CA 1
ATOM 570 C C . PRO A 1 72 ? 22.022 -5.712 -7.075 1.00 95.50 72 PRO A C 1
ATOM 572 O O . PRO A 1 72 ? 20.863 -5.455 -6.733 1.00 95.50 72 PRO A O 1
ATOM 575 N N . ARG A 1 73 ? 22.299 -6.686 -7.952 1.00 94.12 73 ARG A N 1
ATOM 576 C CA . ARG A 1 73 ? 21.276 -7.421 -8.723 1.00 94.12 73 ARG A CA 1
ATOM 577 C C . ARG A 1 73 ? 20.171 -8.015 -7.848 1.00 94.12 73 ARG A C 1
ATOM 579 O O . ARG A 1 73 ? 19.005 -7.915 -8.204 1.00 94.12 73 ARG A O 1
ATOM 586 N N . ASN A 1 74 ? 20.508 -8.587 -6.693 1.00 95.50 74 ASN A N 1
ATOM 587 C CA . ASN A 1 74 ? 19.516 -9.160 -5.780 1.00 95.50 74 ASN A CA 1
ATOM 588 C C . ASN A 1 74 ? 18.511 -8.112 -5.268 1.00 95.50 74 ASN A C 1
ATOM 590 O O . ASN A 1 74 ? 17.337 -8.433 -5.133 1.00 95.50 74 ASN A O 1
ATOM 594 N N . ILE A 1 75 ? 18.934 -6.864 -5.039 1.00 94.56 75 ILE A N 1
ATOM 595 C CA . ILE A 1 75 ? 18.040 -5.769 -4.631 1.00 94.56 75 ILE A CA 1
ATOM 596 C C . ILE A 1 75 ? 17.223 -5.252 -5.819 1.00 94.56 75 ILE A C 1
ATOM 598 O O . ILE A 1 75 ? 16.027 -4.985 -5.674 1.00 94.56 75 ILE A O 1
ATOM 602 N N . GLN A 1 76 ? 17.821 -5.178 -7.013 1.00 94.12 76 GLN A N 1
ATOM 603 C CA . GLN A 1 76 ? 17.071 -4.853 -8.232 1.00 94.12 76 GLN A CA 1
ATOM 604 C C . GLN A 1 76 ? 15.948 -5.864 -8.501 1.00 94.12 76 GLN A C 1
ATOM 606 O O . GLN A 1 76 ? 14.886 -5.478 -8.976 1.00 94.12 76 GLN A O 1
ATOM 611 N N . LEU A 1 77 ? 16.148 -7.141 -8.176 1.00 93.25 77 LEU A N 1
ATOM 612 C CA . LEU A 1 77 ? 15.116 -8.172 -8.292 1.00 93.25 77 LEU A CA 1
ATOM 613 C C . LEU A 1 77 ? 14.110 -8.104 -7.140 1.00 93.25 77 LEU A C 1
ATOM 615 O O . LEU A 1 77 ? 12.917 -7.949 -7.380 1.00 93.25 77 LEU A O 1
ATOM 619 N N . ALA A 1 78 ? 14.584 -8.134 -5.891 1.00 93.50 78 ALA A N 1
ATOM 620 C CA . ALA A 1 78 ? 13.724 -8.168 -4.709 1.00 93.50 78 ALA A CA 1
ATOM 621 C C . ALA A 1 78 ? 12.767 -6.966 -4.627 1.00 93.50 78 ALA A C 1
ATOM 623 O O . ALA A 1 78 ? 11.600 -7.129 -4.282 1.00 93.50 78 ALA A O 1
ATOM 624 N N . SER A 1 79 ? 13.229 -5.767 -4.999 1.00 92.88 79 SER A N 1
ATOM 625 C CA . SER A 1 79 ? 12.412 -4.545 -4.946 1.00 92.88 79 SER A CA 1
ATOM 626 C C . SER A 1 79 ? 11.170 -4.577 -5.844 1.00 92.88 79 SER A C 1
ATOM 628 O O . SER A 1 79 ? 10.209 -3.866 -5.561 1.00 92.88 79 SER A O 1
ATOM 630 N N . GLN A 1 80 ? 11.151 -5.412 -6.890 1.00 90.88 80 GLN A N 1
ATOM 631 C CA . GLN A 1 80 ? 9.993 -5.584 -7.782 1.00 90.88 80 GLN A CA 1
ATOM 632 C C . GLN A 1 80 ? 8.817 -6.275 -7.079 1.00 90.88 80 GLN A C 1
ATOM 634 O O . GLN A 1 80 ? 7.680 -6.172 -7.527 1.00 90.88 80 GLN A O 1
ATOM 639 N N . HIS A 1 81 ? 9.078 -6.964 -5.967 1.00 92.38 81 HIS A N 1
ATOM 640 C CA . HIS A 1 81 ? 8.070 -7.705 -5.210 1.00 92.38 81 HIS A CA 1
ATOM 641 C C . HIS A 1 81 ? 7.504 -6.915 -4.024 1.00 92.38 81 HIS A C 1
ATOM 643 O O . HIS A 1 81 ? 6.608 -7.396 -3.343 1.00 92.38 81 HIS A O 1
ATOM 649 N N . LEU A 1 82 ? 8.009 -5.705 -3.766 1.00 94.44 82 LEU A N 1
ATOM 650 C CA . LEU A 1 82 ? 7.633 -4.910 -2.591 1.00 94.44 82 LEU A CA 1
ATOM 651 C C . LEU A 1 82 ? 6.474 -3.941 -2.841 1.00 94.44 82 LEU A C 1
ATOM 653 O O . LEU A 1 82 ? 5.912 -3.410 -1.882 1.00 94.44 82 LEU A O 1
ATOM 657 N N . THR A 1 83 ? 6.115 -3.710 -4.104 1.00 93.38 83 THR A N 1
ATOM 658 C CA . THR A 1 83 ? 5.054 -2.777 -4.484 1.00 93.38 83 THR A CA 1
ATOM 659 C C . THR A 1 83 ? 4.272 -3.309 -5.677 1.00 93.38 83 THR A C 1
ATOM 661 O O . THR A 1 83 ? 4.848 -3.813 -6.637 1.00 93.38 83 THR A O 1
ATOM 664 N N . LEU A 1 84 ? 2.953 -3.151 -5.626 1.00 93.50 84 LEU A N 1
ATOM 665 C CA . LEU A 1 84 ? 2.063 -3.253 -6.773 1.00 93.50 84 LEU A CA 1
ATOM 666 C C . LEU A 1 84 ? 1.661 -1.851 -7.223 1.00 93.50 84 LEU A C 1
ATOM 668 O O . LEU A 1 84 ? 1.319 -0.999 -6.403 1.00 93.50 84 LEU A O 1
ATOM 672 N N . GLN A 1 85 ? 1.665 -1.640 -8.533 1.00 90.50 85 GLN A N 1
ATOM 673 C CA . GLN A 1 85 ? 1.098 -0.458 -9.169 1.00 90.50 85 GLN A CA 1
ATOM 674 C C . GLN A 1 85 ? -0.131 -0.888 -9.951 1.00 90.50 85 GLN A C 1
ATOM 676 O O . GLN A 1 85 ? -0.098 -1.864 -10.703 1.00 90.50 85 GLN A O 1
ATOM 681 N N . GLY A 1 86 ? -1.230 -0.181 -9.746 1.00 87.12 86 GLY A N 1
ATOM 682 C CA . GLY A 1 86 ? -2.500 -0.496 -10.372 1.00 87.12 86 GLY A CA 1
ATOM 683 C C . GLY A 1 86 ? -3.324 0.750 -10.619 1.00 87.12 86 GLY A C 1
ATOM 684 O O . GLY A 1 86 ? -3.016 1.844 -10.155 1.00 87.12 86 GLY A O 1
ATOM 685 N N . ALA A 1 87 ? -4.411 0.581 -11.356 1.00 86.12 87 ALA A N 1
ATOM 686 C CA . ALA A 1 87 ? -5.370 1.639 -11.589 1.00 86.12 87 ALA A CA 1
ATOM 687 C C . ALA A 1 87 ? -6.780 1.068 -11.498 1.00 86.12 87 ALA A C 1
ATOM 689 O O . ALA A 1 87 ? -7.067 0.010 -12.054 1.00 86.12 87 ALA A O 1
ATOM 690 N N . VAL A 1 88 ? -7.669 1.793 -10.829 1.00 85.62 88 VAL A N 1
ATOM 691 C CA . VAL A 1 88 ? -9.109 1.549 -10.912 1.00 85.62 88 VAL A CA 1
ATOM 692 C C . VAL A 1 88 ? -9.688 2.615 -11.824 1.00 85.62 88 VAL A C 1
ATOM 694 O O . VAL A 1 88 ? -9.698 3.800 -11.474 1.00 85.62 88 VAL A O 1
ATOM 697 N N . ALA A 1 89 ? -10.126 2.200 -13.008 1.00 82.81 89 ALA A N 1
ATOM 698 C CA . ALA A 1 89 ? -10.825 3.069 -13.940 1.00 82.81 89 ALA A CA 1
ATOM 699 C C . ALA A 1 89 ? -12.221 3.397 -13.386 1.00 82.81 89 ALA A C 1
ATOM 701 O O . ALA A 1 89 ? -12.965 2.504 -12.990 1.00 82.81 89 ALA A O 1
ATOM 702 N N . HIS A 1 90 ? -12.564 4.685 -13.340 1.00 82.00 90 HIS A N 1
ATOM 703 C CA . HIS A 1 90 ? -13.897 5.179 -12.955 1.00 82.00 90 HIS A CA 1
ATOM 704 C C . HIS A 1 90 ? -14.724 5.604 -14.177 1.00 82.00 90 HIS A C 1
ATOM 706 O O . HIS A 1 90 ? -15.811 6.156 -14.029 1.00 82.00 90 HIS A O 1
ATOM 712 N N . SER A 1 91 ? -14.182 5.396 -15.374 1.00 78.06 91 SER A N 1
ATOM 713 C CA . SER A 1 91 ? -14.757 5.745 -16.669 1.00 78.06 91 SER A CA 1
ATOM 714 C C . SER A 1 91 ? -14.074 4.924 -17.769 1.00 78.06 91 SER A C 1
ATOM 716 O O . SER A 1 91 ? -13.011 4.343 -17.527 1.00 78.06 91 SER A O 1
ATOM 718 N N . ASP A 1 92 ? -14.665 4.890 -18.961 1.00 75.38 92 ASP A N 1
ATOM 719 C CA . ASP A 1 92 ? -14.123 4.153 -20.106 1.00 75.38 92 ASP A CA 1
ATOM 720 C C . ASP A 1 92 ? -12.744 4.680 -20.546 1.00 75.38 92 ASP A C 1
ATOM 722 O O . ASP A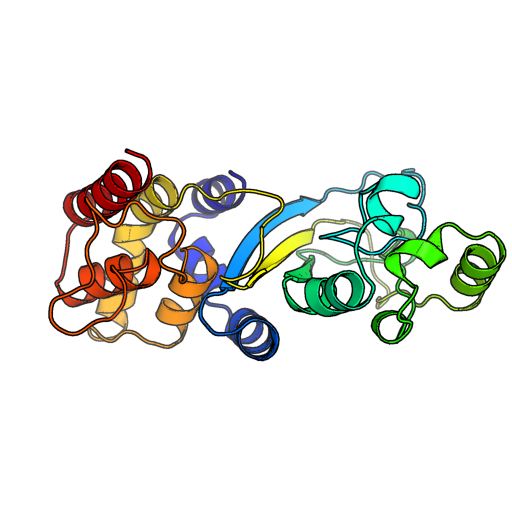 1 92 ? -12.419 5.860 -20.389 1.00 75.38 92 ASP A O 1
ATOM 726 N N . MET A 1 93 ? -11.918 3.786 -21.101 1.00 72.19 93 MET A N 1
ATOM 727 C CA . MET A 1 93 ? -10.541 4.069 -21.538 1.00 72.19 93 MET A CA 1
ATOM 728 C C . MET A 1 93 ? -10.352 3.678 -23.017 1.00 72.19 93 MET A C 1
ATOM 730 O O . MET A 1 93 ? -9.697 2.673 -23.292 1.00 72.19 93 MET A O 1
ATOM 734 N N . PRO A 1 94 ? -10.922 4.433 -23.980 1.00 72.69 94 PRO A N 1
ATOM 735 C CA . PRO A 1 94 ? -10.773 4.132 -25.406 1.00 72.69 94 PRO A CA 1
ATOM 736 C C . PRO A 1 94 ? -9.312 4.120 -25.856 1.00 72.69 94 PRO A C 1
ATOM 738 O O . PRO A 1 94 ? -8.513 4.922 -25.364 1.00 72.69 94 PRO A O 1
ATOM 741 N N . LEU A 1 95 ? -8.988 3.338 -26.892 1.00 74.00 95 LEU A N 1
ATOM 742 C CA . LEU A 1 95 ? -7.657 3.343 -27.523 1.00 74.00 95 LEU A CA 1
ATOM 743 C C . LEU A 1 95 ? -7.232 4.753 -27.969 1.00 74.00 95 LEU A C 1
ATOM 745 O O . LEU A 1 95 ? -6.091 5.168 -27.779 1.00 74.00 95 LEU A O 1
ATOM 749 N N . GLN A 1 96 ? -8.173 5.550 -28.481 1.00 73.94 96 GLN A N 1
ATOM 750 C CA . GLN A 1 96 ? -7.907 6.922 -28.922 1.00 73.94 96 GLN A CA 1
ATOM 751 C C . GLN A 1 96 ? -7.487 7.850 -27.767 1.00 73.94 96 GLN A C 1
ATOM 753 O O . GLN A 1 96 ? -6.927 8.916 -28.016 1.00 73.94 96 GLN A O 1
ATOM 758 N N . SER A 1 97 ? -7.743 7.471 -26.507 1.00 71.25 97 SER A N 1
ATOM 759 C CA . SER A 1 97 ? -7.336 8.247 -25.326 1.00 71.25 97 SER A CA 1
ATOM 760 C C . SER A 1 97 ? -5.874 8.049 -24.917 1.00 71.25 97 SER A C 1
ATOM 762 O O . SER A 1 97 ? -5.425 8.689 -23.961 1.00 71.25 97 SER A O 1
ATOM 764 N N . GLY A 1 98 ? -5.136 7.186 -25.623 1.00 75.44 98 GLY A N 1
ATOM 765 C CA . GLY A 1 98 ? -3.774 6.807 -25.257 1.00 75.44 98 GLY A CA 1
ATOM 766 C C . GLY A 1 98 ? -3.767 5.977 -23.970 1.00 75.44 98 GLY A C 1
ATOM 767 O O . GLY A 1 98 ? -3.313 6.478 -22.929 1.00 75.44 98 GLY A O 1
ATOM 768 N N . PRO A 1 99 ? -4.320 4.748 -23.996 1.00 75.88 99 PRO A N 1
ATOM 769 C CA . PRO A 1 99 ? -4.291 3.850 -22.850 1.00 75.88 99 PRO A CA 1
ATOM 770 C C . PRO A 1 99 ? -2.847 3.514 -22.467 1.00 75.88 99 PRO A C 1
ATOM 772 O O . PRO A 1 99 ? -1.902 3.685 -23.239 1.00 75.88 99 PRO A O 1
ATOM 775 N N . THR A 1 100 ? -2.666 3.043 -21.237 1.00 82.12 100 THR A N 1
ATOM 776 C CA . THR A 1 100 ? -1.343 2.628 -20.772 1.00 82.12 100 THR A CA 1
ATOM 777 C C . THR A 1 100 ? -0.841 1.457 -21.613 1.00 82.12 100 THR A C 1
ATOM 779 O O . THR A 1 100 ? -1.518 0.437 -21.734 1.00 82.12 100 THR A O 1
ATOM 782 N N . ARG A 1 101 ? 0.366 1.595 -22.160 1.00 87.62 101 ARG A N 1
ATOM 783 C CA . ARG A 1 101 ? 1.067 0.532 -22.882 1.00 87.62 101 ARG A CA 1
ATOM 784 C C . ARG A 1 101 ? 1.844 -0.327 -21.901 1.00 87.62 101 ARG A C 1
ATOM 786 O O . ARG A 1 101 ? 2.619 0.194 -21.102 1.00 87.62 101 ARG A O 1
ATOM 793 N N . PHE A 1 102 ? 1.677 -1.636 -22.000 1.00 89.25 102 PHE A N 1
ATOM 794 C CA . PHE A 1 102 ? 2.414 -2.614 -21.209 1.00 89.25 102 PHE A CA 1
ATOM 795 C C . PHE A 1 102 ? 3.252 -3.491 -22.125 1.00 89.25 102 PHE A C 1
ATOM 797 O O . PHE A 1 102 ? 2.814 -3.820 -23.221 1.00 89.25 102 PHE A O 1
ATOM 804 N N . LEU A 1 103 ? 4.426 -3.913 -21.661 1.00 92.62 103 LEU A N 1
ATOM 805 C CA . LEU A 1 103 ? 5.180 -4.995 -22.289 1.00 92.62 103 LEU A CA 1
ATOM 806 C C . LEU A 1 103 ? 4.949 -6.270 -21.466 1.00 92.62 103 LEU A C 1
ATOM 808 O O . LEU A 1 103 ? 5.518 -6.382 -20.370 1.00 92.62 103 LEU A O 1
ATOM 812 N N . PRO A 1 104 ? 4.092 -7.202 -21.928 1.00 91.12 104 PRO A N 1
ATOM 813 C CA . PRO A 1 104 ? 3.779 -8.416 -21.186 1.00 91.12 104 PRO A CA 1
ATOM 814 C C . PRO A 1 104 ? 5.033 -9.220 -20.854 1.00 91.12 104 PRO A C 1
ATOM 816 O O . PRO A 1 104 ? 5.984 -9.259 -21.632 1.00 91.12 104 PRO A O 1
ATOM 819 N N . PHE A 1 105 ? 5.034 -9.852 -19.681 1.00 92.12 105 PHE A N 1
ATOM 820 C CA . PHE A 1 105 ? 6.156 -10.644 -19.157 1.00 92.12 105 PHE A CA 1
ATOM 821 C C . PHE A 1 105 ? 7.465 -9.874 -18.957 1.00 92.12 105 PHE A C 1
ATOM 823 O O . PHE A 1 105 ? 8.441 -10.455 -18.492 1.00 92.12 105 PHE A O 1
ATOM 830 N N . SER A 1 106 ? 7.504 -8.564 -19.219 1.00 93.12 106 SER A N 1
ATOM 831 C CA . SER A 1 106 ? 8.726 -7.785 -19.048 1.00 93.12 106 SER A CA 1
ATOM 832 C C . SER A 1 106 ? 9.274 -7.865 -17.630 1.00 93.12 106 SER A C 1
ATOM 834 O O . SER A 1 106 ? 10.485 -7.783 -17.496 1.00 93.12 106 SER A O 1
ATOM 836 N N . GLN A 1 107 ? 8.460 -8.105 -16.593 1.00 91.12 107 GLN A N 1
ATOM 837 C CA . GLN A 1 107 ? 8.907 -8.308 -15.209 1.00 91.12 107 GLN A CA 1
ATOM 838 C C . GLN A 1 107 ? 9.884 -9.482 -15.036 1.00 91.12 107 GLN A C 1
ATOM 840 O O . GLN A 1 107 ? 10.698 -9.458 -14.119 1.00 91.12 107 GLN A O 1
ATOM 845 N N . THR A 1 108 ? 9.868 -10.483 -15.926 1.00 92.81 108 THR A N 1
ATOM 846 C CA . THR A 1 108 ? 10.826 -11.603 -15.888 1.00 92.81 108 THR A CA 1
ATOM 847 C C . THR A 1 108 ? 12.184 -11.230 -16.484 1.00 92.81 108 THR A C 1
ATOM 849 O O . THR A 1 108 ? 13.152 -11.972 -16.334 1.00 92.81 108 THR A O 1
ATOM 852 N N . TYR A 1 109 ? 12.282 -10.084 -17.165 1.00 92.94 109 TYR A N 1
ATOM 853 C CA . TYR A 1 109 ? 13.535 -9.580 -17.707 1.00 92.94 109 TYR A CA 1
ATOM 854 C C . TYR A 1 109 ? 14.330 -8.865 -16.614 1.00 92.94 109 TYR A C 1
ATOM 856 O O . TYR A 1 109 ? 14.121 -7.688 -16.322 1.00 92.94 109 TYR A O 1
ATOM 864 N N . GLU A 1 110 ? 15.238 -9.588 -15.976 1.00 92.38 110 GLU A N 1
ATOM 865 C CA . GLU A 1 110 ? 15.968 -9.130 -14.792 1.00 92.38 110 GLU A CA 1
ATOM 866 C C . GLU A 1 110 ? 16.678 -7.772 -14.936 1.00 92.38 110 GLU A C 1
ATOM 868 O O . GLU A 1 110 ? 16.592 -6.978 -13.998 1.00 92.38 110 GLU A O 1
ATOM 873 N N . PRO A 1 111 ? 17.317 -7.423 -16.077 1.00 91.88 111 PRO A N 1
ATOM 874 C CA . PRO A 1 111 ? 17.962 -6.119 -16.231 1.00 91.88 111 PRO A CA 1
ATOM 875 C C . PRO A 1 111 ? 16.981 -4.950 -16.346 1.00 91.88 111 PRO A C 1
ATOM 877 O O . PRO A 1 111 ? 17.418 -3.816 -16.527 1.00 91.88 111 PRO A O 1
ATOM 880 N N . GLY A 1 112 ? 15.667 -5.190 -16.330 1.00 89.38 112 GLY A N 1
ATOM 881 C CA . GLY A 1 112 ? 14.682 -4.243 -16.839 1.00 89.38 112 GLY A CA 1
ATOM 882 C C . GLY A 1 112 ? 14.662 -2.870 -16.170 1.00 89.38 112 GLY A C 1
ATOM 883 O O . GLY A 1 112 ? 14.319 -1.911 -16.853 1.00 89.38 112 GLY A O 1
ATOM 884 N N . TYR A 1 113 ? 15.103 -2.726 -14.911 1.00 93.38 113 TYR A N 1
ATOM 885 C CA . TYR A 1 113 ? 15.290 -1.396 -14.315 1.00 93.38 113 TYR A CA 1
ATOM 886 C C . TYR A 1 113 ? 16.344 -0.560 -15.031 1.00 93.38 113 TYR A C 1
ATOM 888 O O . TYR A 1 113 ? 16.181 0.649 -15.082 1.00 93.38 113 TYR A O 1
ATOM 896 N N . LEU A 1 114 ? 17.382 -1.174 -15.596 1.00 93.56 114 LEU A N 1
ATOM 897 C CA . LEU A 1 114 ? 18.432 -0.516 -16.375 1.00 93.56 114 LEU A CA 1
ATOM 898 C C . LEU A 1 114 ? 18.108 -0.520 -17.875 1.00 93.56 114 LEU A C 1
ATOM 900 O O . LEU A 1 114 ? 18.417 0.439 -18.581 1.00 93.56 114 LEU A O 1
ATOM 904 N N . ALA A 1 115 ? 17.474 -1.587 -18.361 1.00 92.25 115 ALA A N 1
ATOM 905 C CA . ALA A 1 115 ? 17.399 -1.870 -19.788 1.00 92.25 115 ALA A CA 1
ATOM 906 C C . ALA A 1 115 ? 16.470 -0.955 -20.583 1.00 92.25 115 ALA A C 1
ATOM 908 O O . ALA A 1 115 ? 16.782 -0.680 -21.736 1.00 92.25 115 ALA A O 1
ATOM 909 N N . TRP A 1 116 ? 15.384 -0.445 -19.989 1.00 90.50 116 TRP A N 1
ATOM 910 C CA . TRP A 1 116 ? 14.405 0.377 -20.717 1.00 90.50 116 TRP A CA 1
ATOM 911 C C . TRP A 1 116 ? 15.000 1.654 -21.327 1.00 90.50 116 TRP A C 1
ATOM 913 O O . TRP A 1 116 ? 14.423 2.230 -22.243 1.00 90.50 116 TRP A O 1
ATOM 923 N N . ARG A 1 117 ? 16.172 2.088 -20.845 1.00 88.62 117 ARG A N 1
ATOM 924 C CA . ARG A 1 117 ? 16.883 3.265 -21.358 1.00 88.62 117 ARG A CA 1
ATOM 925 C C . ARG A 1 117 ? 17.650 2.996 -22.653 1.00 88.62 117 ARG A C 1
ATOM 927 O O . ARG A 1 117 ? 17.998 3.964 -23.317 1.00 88.62 117 ARG A O 1
ATOM 934 N N . ARG A 1 118 ? 17.928 1.735 -22.998 1.00 92.25 118 ARG A N 1
ATOM 935 C CA . ARG A 1 118 ? 18.702 1.363 -24.191 1.00 92.25 118 ARG A CA 1
ATOM 936 C C . ARG A 1 118 ? 17.851 1.473 -25.452 1.00 92.25 118 ARG A C 1
ATOM 938 O O . ARG A 1 118 ? 16.694 1.057 -25.448 1.00 92.25 118 ARG A O 1
ATOM 945 N N . ASP A 1 119 ? 18.447 1.955 -26.536 1.00 94.06 119 ASP A N 1
ATOM 946 C CA . ASP A 1 119 ? 17.747 2.153 -27.812 1.00 94.06 119 ASP A CA 1
ATOM 947 C C . ASP A 1 119 ? 17.176 0.852 -28.384 1.00 94.06 119 ASP A C 1
ATOM 949 O O . ASP A 1 119 ? 16.052 0.831 -28.881 1.00 94.06 119 ASP A O 1
ATOM 953 N N . ASP A 1 120 ? 17.907 -0.256 -28.248 1.00 94.69 120 ASP A N 1
ATOM 954 C CA . ASP A 1 120 ? 17.456 -1.568 -28.714 1.00 94.69 120 ASP A CA 1
ATOM 955 C C . ASP A 1 120 ? 16.233 -2.078 -27.938 1.00 94.69 120 ASP A C 1
ATOM 957 O O . ASP A 1 120 ? 15.293 -2.609 -28.529 1.00 94.69 120 ASP A O 1
ATOM 961 N N . PHE A 1 121 ? 16.193 -1.856 -26.623 1.00 94.44 121 PHE A N 1
ATOM 962 C CA . PHE A 1 121 ? 15.028 -2.193 -25.810 1.00 94.44 121 PHE A CA 1
ATOM 963 C C . PHE A 1 121 ? 13.843 -1.265 -26.092 1.00 94.44 121 PHE A C 1
ATOM 965 O O . PHE A 1 121 ? 12.703 -1.724 -26.122 1.00 94.44 121 PHE A O 1
ATOM 972 N N . ARG A 1 122 ? 14.087 0.033 -26.318 1.00 92.81 122 ARG A N 1
ATOM 973 C CA . ARG A 1 122 ? 13.037 0.989 -26.702 1.00 92.81 122 ARG A CA 1
ATOM 974 C C . ARG A 1 122 ? 12.389 0.585 -28.023 1.00 92.81 122 ARG A C 1
ATOM 976 O O . ARG A 1 122 ? 11.164 0.582 -28.098 1.00 92.81 122 ARG A O 1
ATOM 983 N N . ALA A 1 123 ? 13.186 0.194 -29.019 1.00 94.12 123 ALA A N 1
ATOM 984 C CA . ALA A 1 123 ? 12.682 -0.342 -30.281 1.00 94.12 123 ALA A CA 1
ATOM 985 C C . ALA A 1 123 ? 11.842 -1.608 -30.046 1.00 94.12 123 ALA A C 1
ATOM 987 O O . ALA A 1 123 ? 10.681 -1.657 -30.445 1.00 94.12 123 ALA A O 1
ATOM 988 N N . PHE A 1 124 ? 12.369 -2.571 -29.280 1.00 94.62 124 PHE A N 1
ATOM 989 C CA . PHE A 1 124 ? 11.631 -3.786 -28.927 1.00 94.62 124 PHE A CA 1
ATOM 990 C C . PHE A 1 124 ? 10.292 -3.486 -28.237 1.00 94.62 124 PHE A C 1
ATOM 992 O O . PHE A 1 124 ? 9.281 -4.103 -28.562 1.00 94.62 124 PHE A O 1
ATOM 999 N N . PHE A 1 125 ? 10.256 -2.527 -27.307 1.00 93.75 125 PHE A N 1
ATOM 1000 C CA . PHE A 1 125 ? 9.022 -2.114 -26.644 1.00 93.75 125 PHE A CA 1
ATOM 1001 C C . PHE A 1 125 ? 7.997 -1.567 -27.643 1.00 93.75 125 PHE A C 1
ATOM 1003 O O . PHE A 1 125 ? 6.838 -1.967 -27.572 1.00 93.75 125 PHE A O 1
ATOM 1010 N N . GLN A 1 126 ? 8.400 -0.688 -28.570 1.00 91.38 126 GLN A N 1
ATOM 1011 C CA . GLN A 1 126 ? 7.481 -0.116 -29.566 1.00 91.38 126 GLN A CA 1
ATOM 1012 C C . GLN A 1 126 ? 6.885 -1.178 -30.496 1.00 91.38 126 GLN A C 1
ATOM 1014 O O . GLN A 1 126 ? 5.727 -1.049 -30.884 1.00 91.38 126 GLN A O 1
ATOM 1019 N N . ASP A 1 127 ? 7.638 -2.238 -30.784 1.00 94.19 127 ASP A N 1
ATOM 1020 C CA . ASP A 1 127 ? 7.191 -3.318 -31.665 1.00 94.19 127 ASP A CA 1
ATOM 1021 C C . ASP A 1 127 ? 6.309 -4.366 -30.954 1.00 94.19 127 ASP A C 1
ATOM 1023 O O . ASP A 1 127 ? 5.626 -5.139 -31.624 1.00 94.19 127 ASP A O 1
ATOM 1027 N N . ASN A 1 128 ? 6.319 -4.425 -29.612 1.00 93.56 128 ASN A N 1
ATOM 1028 C CA . ASN A 1 128 ? 5.751 -5.554 -28.849 1.00 93.56 128 ASN A CA 1
ATOM 1029 C C . ASN A 1 128 ? 4.818 -5.164 -27.686 1.00 93.56 128 ASN A C 1
ATOM 1031 O O . ASN A 1 128 ? 4.400 -6.039 -26.921 1.00 93.56 128 ASN A O 1
ATOM 1035 N N . TYR A 1 129 ? 4.502 -3.881 -27.492 1.00 91.19 129 TYR A N 1
ATOM 1036 C CA . TYR A 1 129 ? 3.591 -3.479 -26.418 1.00 91.19 129 TYR A CA 1
ATOM 1037 C C . TYR A 1 129 ? 2.145 -3.929 -26.680 1.00 91.19 129 TYR A C 1
ATOM 1039 O O . TYR A 1 129 ? 1.705 -4.128 -27.810 1.00 91.19 129 TYR A O 1
ATOM 1047 N N . THR A 1 130 ? 1.377 -4.024 -25.601 1.00 86.88 130 THR A N 1
ATOM 1048 C CA . THR A 1 130 ? -0.069 -4.250 -25.608 1.00 86.88 130 THR A CA 1
ATOM 1049 C C . THR A 1 130 ? -0.777 -3.127 -24.864 1.00 86.88 130 THR A C 1
ATOM 1051 O O . THR A 1 130 ? -0.254 -2.615 -23.872 1.00 86.88 130 THR A O 1
ATOM 1054 N N . GLU A 1 131 ? -1.983 -2.782 -25.298 1.00 81.44 131 GLU A N 1
ATOM 1055 C CA . GLU A 1 131 ? -2.856 -1.803 -24.650 1.00 81.44 131 GLU A CA 1
ATOM 1056 C C . GLU A 1 131 ? -4.133 -2.511 -24.169 1.00 81.44 131 GLU A C 1
ATOM 1058 O O . GLU A 1 131 ? -4.724 -3.282 -24.927 1.00 81.44 131 GLU A O 1
ATOM 1063 N N . PRO A 1 132 ? -4.581 -2.301 -22.922 1.00 68.12 132 PRO A N 1
ATOM 1064 C CA . PRO A 1 132 ? -5.870 -2.806 -22.479 1.00 68.12 132 PRO A CA 1
ATOM 1065 C C . PRO A 1 132 ? -6.994 -1.910 -23.027 1.00 68.12 132 PRO A C 1
ATOM 1067 O O . PRO A 1 132 ? -6.964 -0.701 -22.803 1.00 68.12 132 PRO A O 1
ATOM 1070 N N . GLY A 1 133 ? -8.014 -2.477 -23.682 1.00 56.75 133 GLY A N 1
ATOM 1071 C CA . GLY A 1 133 ? -9.243 -1.725 -23.974 1.00 56.75 133 GLY A CA 1
ATOM 1072 C C . GLY A 1 133 ? -10.311 -2.461 -24.801 1.00 56.75 133 GLY A C 1
ATOM 1073 O O . GLY A 1 133 ? -9.971 -3.075 -25.810 1.00 56.75 133 GLY A O 1
ATOM 1074 N N . PRO A 1 134 ? -11.603 -2.375 -24.418 1.00 47.47 134 PRO A N 1
ATOM 1075 C CA . PRO A 1 134 ? -12.737 -2.389 -25.340 1.00 47.47 134 PRO A CA 1
ATOM 1076 C C . PRO A 1 134 ? -13.071 -0.968 -25.860 1.00 47.47 134 PRO A C 1
ATOM 1078 O O . PRO A 1 134 ? -12.706 0.035 -25.244 1.00 47.47 134 PRO A O 1
ATOM 1081 N N . ASP A 1 135 ? -13.771 -0.894 -26.998 1.00 44.75 135 ASP A N 1
ATOM 1082 C CA . ASP A 1 135 ? -14.135 0.334 -27.731 1.00 44.75 135 ASP A CA 1
ATOM 1083 C C . ASP A 1 135 ? -15.241 1.165 -27.032 1.00 44.75 135 ASP A C 1
ATOM 1085 O O . ASP A 1 135 ? -16.332 0.653 -26.786 1.00 44.75 135 ASP A O 1
ATOM 1089 N N . GLY A 1 136 ? -15.024 2.465 -26.760 1.00 40.84 136 GLY A N 1
ATOM 1090 C CA . GLY A 1 136 ? -16.074 3.358 -26.219 1.00 40.84 136 GLY A CA 1
ATOM 1091 C C . GLY A 1 136 ? -15.597 4.760 -25.799 1.00 40.84 136 GLY A C 1
ATOM 1092 O O . GLY A 1 136 ? -14.450 4.925 -25.424 1.00 40.84 136 GLY A O 1
ATOM 1093 N N . GLY A 1 137 ? -16.457 5.784 -25.906 1.00 43.50 137 GLY A N 1
ATOM 1094 C CA . GLY A 1 137 ? -16.128 7.226 -25.873 1.00 43.50 137 GLY A CA 1
ATOM 1095 C C . GLY A 1 137 ? -15.493 7.829 -24.598 1.00 43.50 137 GLY A C 1
ATOM 1096 O O . GLY A 1 137 ? -15.345 7.201 -23.558 1.00 43.50 137 GLY A O 1
ATOM 1097 N N . PHE A 1 138 ? -15.078 9.098 -24.712 1.00 49.91 138 PHE A N 1
ATOM 1098 C CA . PHE A 1 138 ? -14.102 9.770 -23.841 1.00 49.91 138 PHE A CA 1
ATOM 1099 C C . PHE A 1 138 ? -14.640 10.318 -22.510 1.00 49.91 138 PHE A C 1
ATOM 1101 O O . PHE A 1 138 ? -15.363 11.306 -22.506 1.00 49.91 138 PHE A O 1
ATOM 1108 N N . HIS A 1 139 ? -14.094 9.806 -21.401 1.00 49.53 139 HIS A N 1
ATOM 1109 C CA . HIS A 1 139 ? -13.616 10.556 -20.227 1.00 49.53 139 HIS A CA 1
ATOM 1110 C C . HIS A 1 139 ? -12.580 9.670 -19.515 1.00 49.53 139 HIS A C 1
ATOM 1112 O O . HIS A 1 139 ? -12.888 8.523 -19.236 1.00 49.53 139 HIS A O 1
ATOM 1118 N N . ARG A 1 140 ? -11.367 10.157 -19.200 1.00 65.50 140 ARG A N 1
ATOM 1119 C CA . ARG A 1 140 ? -10.310 9.364 -18.529 1.00 65.50 140 ARG A CA 1
ATOM 1120 C C . ARG A 1 140 ? -10.126 9.812 -17.080 1.00 65.50 140 ARG A C 1
ATOM 1122 O O . ARG A 1 140 ? -9.428 10.790 -16.813 1.00 65.50 140 ARG A O 1
ATOM 1129 N N . LYS A 1 141 ? -10.731 9.083 -16.139 1.00 69.69 141 LYS A N 1
ATOM 1130 C CA . LYS A 1 141 ? -10.476 9.232 -14.703 1.00 69.69 141 LYS A CA 1
ATOM 1131 C C . LYS A 1 141 ? -10.151 7.873 -14.103 1.00 69.69 141 LYS A C 1
ATOM 1133 O O . LYS A 1 141 ? -10.997 6.985 -14.054 1.00 69.69 141 LYS A O 1
ATOM 1138 N N . ALA A 1 142 ? -8.926 7.725 -13.621 1.00 79.56 142 ALA A N 1
ATOM 1139 C CA . ALA A 1 142 ? -8.510 6.544 -12.884 1.00 79.56 142 ALA A CA 1
ATOM 1140 C C . ALA A 1 142 ? -7.933 6.951 -11.530 1.00 79.56 142 ALA A C 1
ATOM 1142 O O . ALA A 1 142 ? -7.216 7.949 -11.419 1.00 79.56 142 ALA A O 1
ATOM 1143 N N . ASN A 1 143 ? -8.237 6.153 -10.511 1.00 84.19 143 ASN A N 1
ATOM 1144 C CA . ASN A 1 143 ? -7.482 6.183 -9.269 1.00 84.19 143 ASN A CA 1
ATOM 1145 C C . ASN A 1 143 ? -6.260 5.293 -9.479 1.00 84.19 143 ASN A C 1
ATOM 1147 O O . ASN A 1 143 ? -6.411 4.073 -9.555 1.00 84.19 143 ASN A O 1
ATOM 1151 N N . LEU A 1 144 ? -5.079 5.897 -9.594 1.00 88.31 144 LEU A N 1
ATOM 1152 C CA . LEU A 1 144 ? -3.824 5.161 -9.531 1.00 88.31 144 LEU A CA 1
ATOM 1153 C C . LEU A 1 144 ? -3.621 4.714 -8.092 1.00 88.31 144 LEU A C 1
ATOM 1155 O O . LEU A 1 144 ? -3.721 5.521 -7.170 1.00 88.31 144 LEU A O 1
ATOM 1159 N N . LEU A 1 145 ? -3.390 3.425 -7.913 1.00 91.62 145 LEU A N 1
ATOM 1160 C CA . LEU A 1 145 ? -3.103 2.802 -6.640 1.00 91.62 145 LEU A CA 1
ATOM 1161 C C . LEU A 1 145 ? -1.648 2.367 -6.658 1.00 91.62 145 LEU A C 1
ATOM 1163 O O . LEU A 1 145 ? -1.238 1.601 -7.525 1.00 91.62 145 LEU A O 1
ATOM 1167 N N . GLN A 1 146 ? -0.910 2.797 -5.651 1.00 92.56 146 GLN A N 1
ATOM 1168 C CA . GLN A 1 146 ? 0.330 2.148 -5.277 1.00 92.56 146 GLN A CA 1
ATOM 1169 C C . GLN A 1 146 ? 0.067 1.404 -3.978 1.00 92.56 146 GLN A C 1
ATOM 1171 O O . GLN A 1 146 ? -0.401 1.996 -3.007 1.00 92.56 146 GLN A O 1
ATOM 1176 N N . ILE A 1 147 ? 0.388 0.120 -3.955 1.00 94.12 147 ILE A N 1
ATOM 1177 C CA . ILE A 1 147 ? 0.176 -0.745 -2.805 1.00 94.12 147 ILE A CA 1
ATOM 1178 C C . ILE A 1 147 ? 1.532 -1.296 -2.412 1.00 94.12 147 ILE A C 1
ATOM 1180 O O . ILE A 1 147 ? 2.144 -2.022 -3.191 1.00 94.12 147 ILE A O 1
ATOM 1184 N N . SER A 1 148 ? 2.020 -0.929 -1.235 1.00 94.00 148 SER A N 1
ATOM 1185 C CA . SER A 1 148 ? 3.329 -1.375 -0.760 1.00 94.00 148 SER A CA 1
ATOM 1186 C C . SER A 1 148 ? 3.161 -2.418 0.330 1.00 94.00 148 SER A C 1
ATOM 1188 O O . SER A 1 148 ? 2.261 -2.310 1.161 1.00 94.00 148 SER A O 1
ATOM 1190 N N . SER A 1 149 ? 4.037 -3.422 0.325 1.00 95.38 149 SER A N 1
ATOM 1191 C CA . SER A 1 149 ? 4.215 -4.327 1.459 1.00 95.38 149 SER A CA 1
ATOM 1192 C C . SER A 1 149 ? 4.625 -3.523 2.693 1.00 95.38 149 SER A C 1
ATOM 1194 O O . SER A 1 149 ? 5.297 -2.500 2.557 1.00 95.38 149 SER A O 1
ATOM 1196 N N . GLY A 1 150 ? 4.314 -4.019 3.891 1.00 93.12 150 GLY A N 1
ATOM 1197 C CA . GLY A 1 150 ? 4.822 -3.445 5.141 1.00 93.12 150 GLY A CA 1
ATOM 1198 C C . GLY A 1 150 ? 6.357 -3.429 5.232 1.00 93.12 150 GLY A C 1
ATOM 1199 O O . GLY A 1 150 ? 6.932 -2.670 6.001 1.00 93.12 150 GLY A O 1
ATOM 1200 N N . LEU A 1 151 ? 7.039 -4.228 4.402 1.00 92.38 151 LEU A N 1
ATOM 1201 C CA . LEU A 1 151 ? 8.502 -4.244 4.278 1.00 92.38 151 LEU A CA 1
ATOM 1202 C C . LEU A 1 151 ? 9.038 -3.269 3.210 1.00 92.38 151 LEU A C 1
ATOM 1204 O O . LEU A 1 151 ? 10.250 -3.089 3.086 1.00 92.38 151 LEU A O 1
ATOM 1208 N N . GLY A 1 152 ? 8.155 -2.690 2.393 1.00 89.12 152 GLY A N 1
ATOM 1209 C CA . GLY A 1 152 ? 8.487 -1.780 1.300 1.00 89.12 152 GLY A CA 1
ATOM 1210 C C . GLY A 1 152 ? 8.347 -0.317 1.705 1.00 89.12 152 GLY A C 1
ATOM 1211 O O . GLY A 1 152 ? 7.652 0.026 2.659 1.00 89.12 152 GLY A O 1
ATOM 1212 N N . LYS A 1 153 ? 8.981 0.581 0.948 1.00 86.19 153 LYS A N 1
ATOM 1213 C CA . LYS A 1 153 ? 8.690 2.014 1.073 1.00 86.19 153 LYS A CA 1
ATOM 1214 C C . LYS A 1 153 ? 7.527 2.363 0.148 1.00 86.19 153 LYS A C 1
ATOM 1216 O O . LYS A 1 153 ? 7.328 1.741 -0.890 1.00 86.19 153 LYS A O 1
ATOM 1221 N N . ALA A 1 154 ? 6.711 3.327 0.538 1.00 85.19 154 ALA A N 1
ATOM 1222 C CA . ALA A 1 154 ? 5.717 3.906 -0.355 1.00 85.19 154 ALA A CA 1
ATOM 1223 C C . ALA A 1 154 ? 6.268 5.221 -0.918 1.00 85.19 154 ALA A C 1
ATOM 1225 O O . ALA A 1 154 ? 6.983 5.941 -0.220 1.00 85.19 154 ALA A O 1
ATOM 1226 N N . MET A 1 155 ? 5.930 5.547 -2.170 1.00 83.38 155 MET A N 1
ATOM 1227 C CA . MET A 1 155 ? 6.206 6.873 -2.749 1.00 83.38 155 MET A CA 1
ATOM 1228 C C . MET A 1 155 ? 5.589 8.024 -1.941 1.00 83.38 155 MET A C 1
ATOM 1230 O O . MET A 1 155 ? 6.166 9.104 -1.886 1.00 83.38 155 MET A O 1
ATOM 1234 N N . GLU A 1 156 ? 4.431 7.797 -1.318 1.00 84.81 156 GLU A N 1
ATOM 1235 C CA . GLU A 1 156 ? 3.749 8.774 -0.472 1.00 84.81 156 GLU A CA 1
ATOM 1236 C C . GLU A 1 156 ? 3.497 8.198 0.920 1.00 84.81 156 GLU A C 1
ATOM 1238 O O . GLU A 1 156 ? 3.335 6.989 1.086 1.00 84.81 156 GLU A O 1
ATOM 1243 N N . SER A 1 157 ? 3.402 9.074 1.917 1.00 83.31 157 SER A N 1
ATOM 1244 C CA . SER A 1 157 ? 2.902 8.720 3.240 1.00 83.31 157 SER A CA 1
ATOM 1245 C C . SER A 1 157 ? 1.407 9.021 3.369 1.00 83.31 157 SER A C 1
ATOM 1247 O O . SER A 1 157 ? 0.847 9.933 2.746 1.00 83.31 157 SER A O 1
ATOM 1249 N N . ILE A 1 158 ? 0.744 8.235 4.212 1.00 86.19 158 ILE A N 1
ATOM 1250 C CA . ILE A 1 158 ? -0.635 8.467 4.635 1.00 86.19 158 ILE A CA 1
ATOM 1251 C C . ILE A 1 158 ? -0.584 8.898 6.087 1.00 86.19 158 ILE A C 1
ATOM 1253 O O . ILE A 1 158 ? 0.081 8.263 6.897 1.00 86.19 158 ILE A O 1
ATOM 1257 N N . ASP A 1 159 ? -1.297 9.974 6.397 1.00 89.62 159 ASP A N 1
ATOM 1258 C CA . ASP A 1 159 ? -1.605 10.300 7.779 1.00 89.62 159 ASP A CA 1
ATOM 1259 C C . ASP A 1 159 ? -2.895 9.568 8.163 1.00 89.62 159 ASP A C 1
ATOM 1261 O O . ASP A 1 159 ? -3.996 9.938 7.733 1.00 89.62 159 ASP A O 1
ATOM 1265 N N . THR A 1 160 ? -2.731 8.469 8.897 1.00 92.75 160 THR A N 1
ATOM 1266 C CA . THR A 1 160 ? -3.813 7.557 9.278 1.00 92.75 160 THR A CA 1
ATOM 1267 C C . THR A 1 160 ? -4.773 8.207 10.273 1.00 92.75 160 THR A C 1
ATOM 1269 O O . THR A 1 160 ? -5.977 7.989 10.184 1.00 92.75 160 THR A O 1
ATOM 1272 N N . VAL A 1 161 ? -4.288 9.070 11.171 1.00 95.94 161 VAL A N 1
ATOM 1273 C CA . VAL A 1 161 ? -5.096 9.689 12.236 1.00 95.94 161 VAL A CA 1
ATOM 1274 C C . VAL A 1 161 ? -6.308 10.468 11.700 1.00 95.94 161 VAL A C 1
ATOM 1276 O O . VAL A 1 161 ? -7.429 10.110 12.059 1.00 95.94 161 VAL A O 1
ATOM 1279 N N . PRO A 1 162 ? -6.162 11.486 10.828 1.00 95.69 162 PRO A N 1
ATOM 1280 C CA . PRO A 1 162 ? -7.305 12.239 10.313 1.00 95.69 162 PRO A CA 1
ATOM 1281 C C . PRO A 1 162 ? -8.206 11.392 9.407 1.00 95.69 162 PRO A C 1
ATOM 1283 O O . PRO A 1 162 ? -9.387 11.705 9.239 1.00 95.69 162 PRO A O 1
ATOM 1286 N N . LEU A 1 163 ? -7.667 10.331 8.796 1.00 94.25 163 LEU A N 1
ATOM 1287 C CA . LEU A 1 163 ? -8.448 9.402 7.987 1.00 94.25 163 LEU A CA 1
ATOM 1288 C C . LEU A 1 163 ? -9.356 8.538 8.865 1.00 94.25 163 LEU A C 1
ATOM 1290 O O . LEU A 1 163 ? -10.551 8.430 8.584 1.00 94.25 163 LEU A O 1
ATOM 1294 N N . VAL A 1 164 ? -8.798 7.976 9.937 1.00 94.88 164 VAL A N 1
ATOM 1295 C CA . VAL A 1 164 ? -9.525 7.197 10.940 1.00 94.88 164 VAL A CA 1
ATOM 1296 C C . VAL A 1 164 ? -10.538 8.078 11.656 1.00 94.88 164 VAL A C 1
ATOM 1298 O O . VAL A 1 164 ? -11.705 7.709 11.690 1.00 94.88 164 VAL A O 1
ATOM 1301 N N . GLU A 1 165 ? -10.152 9.272 12.112 1.00 97.12 165 GLU A N 1
ATOM 1302 C CA . GLU A 1 165 ? -11.057 10.259 12.721 1.00 97.12 165 GLU A CA 1
ATOM 1303 C C . GLU A 1 165 ? -12.280 10.521 11.835 1.00 97.12 165 GLU A C 1
ATOM 1305 O O . GLU A 1 165 ? -13.419 10.494 12.294 1.00 97.12 165 GLU A O 1
ATOM 1310 N N . LYS A 1 166 ? -12.059 10.707 10.527 1.00 96.44 166 LYS A N 1
ATOM 1311 C CA . LYS A 1 166 ? -13.145 10.970 9.580 1.00 96.44 166 LYS A CA 1
ATOM 1312 C C . LYS A 1 166 ? -14.049 9.758 9.340 1.00 96.44 166 LYS A C 1
ATOM 1314 O O . LYS A 1 166 ? -15.212 9.945 8.979 1.00 96.44 166 LYS A O 1
ATOM 1319 N N . CYS A 1 167 ? -13.519 8.544 9.475 1.00 96.56 167 CYS A N 1
ATOM 1320 C CA . CYS A 1 167 ? -14.226 7.308 9.146 1.00 96.56 167 CYS A CA 1
ATOM 1321 C C . CYS A 1 167 ? -14.767 6.552 10.366 1.00 96.56 167 CYS A C 1
ATOM 1323 O O . CYS A 1 167 ? -15.568 5.641 10.172 1.00 96.56 167 CYS A O 1
ATOM 1325 N N . TRP A 1 168 ? -14.370 6.913 11.592 1.00 97.69 168 TRP A N 1
ATOM 1326 C CA . TRP A 1 168 ? -14.586 6.092 12.786 1.00 97.69 168 TRP A CA 1
ATOM 1327 C C . TRP A 1 168 ? -16.055 5.767 13.043 1.00 97.69 168 TRP A C 1
ATOM 1329 O O . TRP A 1 168 ? -16.400 4.594 13.137 1.00 97.69 168 TRP A O 1
ATOM 1339 N N . ASP A 1 169 ? -16.939 6.767 13.053 1.00 97.12 169 ASP A N 1
ATOM 1340 C CA . ASP A 1 169 ? -18.373 6.542 13.291 1.00 97.12 169 ASP A CA 1
ATOM 1341 C C . ASP A 1 169 ? -18.982 5.573 12.263 1.00 97.12 169 ASP A C 1
ATOM 1343 O O . ASP A 1 169 ? -19.790 4.705 12.595 1.00 97.12 169 ASP A O 1
ATOM 1347 N N . ALA A 1 170 ? -18.560 5.681 10.998 1.00 96.56 170 ALA A N 1
ATOM 1348 C CA . ALA A 1 170 ? -19.010 4.787 9.939 1.00 96.56 170 ALA A CA 1
ATOM 1349 C C . ALA A 1 170 ? -18.412 3.376 10.079 1.00 96.56 170 ALA A C 1
ATOM 1351 O O . ALA A 1 170 ? -19.103 2.403 9.772 1.00 96.56 170 ALA A O 1
ATOM 1352 N N . LEU A 1 171 ? -17.176 3.244 10.572 1.00 96.50 171 LEU A N 1
ATOM 1353 C CA . LEU A 1 171 ? -16.566 1.950 10.896 1.00 96.50 171 LEU A CA 1
ATOM 1354 C C . LEU A 1 171 ? -17.279 1.270 12.062 1.00 96.50 171 LEU A C 1
ATOM 1356 O O . LEU A 1 171 ? -17.630 0.100 11.945 1.00 96.50 171 LEU A O 1
ATOM 1360 N N . VAL A 1 172 ? -17.553 2.004 13.144 1.00 97.56 172 VAL A N 1
ATOM 1361 C CA . VAL A 1 172 ? -18.302 1.502 14.304 1.00 97.56 172 VAL A CA 1
ATOM 1362 C C . VAL A 1 172 ? -19.689 1.043 13.875 1.00 97.56 172 VAL A C 1
ATOM 1364 O O . VAL A 1 172 ? -20.079 -0.078 14.193 1.00 97.56 172 VAL A O 1
ATOM 1367 N N . LYS A 1 173 ? -20.408 1.855 13.090 1.00 96.31 173 LYS A N 1
ATOM 1368 C CA . LYS A 1 173 ? -21.714 1.467 12.545 1.00 96.31 173 LYS A CA 1
ATOM 1369 C C . LYS A 1 173 ? -21.614 0.194 11.704 1.00 96.31 173 LYS A C 1
ATOM 1371 O O . LYS A 1 173 ? -22.389 -0.727 11.913 1.00 96.31 173 LYS A O 1
ATOM 1376 N N . THR A 1 174 ? -20.647 0.115 10.791 1.00 95.06 174 THR A N 1
ATOM 1377 C CA . THR A 1 174 ? -20.452 -1.072 9.938 1.00 95.06 174 THR A CA 1
ATOM 1378 C C . THR A 1 174 ? -20.133 -2.318 10.777 1.00 95.06 174 THR A C 1
ATOM 1380 O O . THR A 1 174 ? -20.661 -3.393 10.515 1.00 95.06 174 THR A O 1
ATOM 1383 N N . PHE A 1 175 ? -19.330 -2.174 11.833 1.00 96.94 175 PHE A N 1
ATOM 1384 C CA . PHE A 1 175 ? -19.001 -3.251 12.770 1.00 96.94 175 PHE A CA 1
ATOM 1385 C C . PHE A 1 175 ? -20.215 -3.714 13.585 1.00 96.94 175 PHE A C 1
ATOM 1387 O O . PHE A 1 175 ? -20.411 -4.914 13.781 1.00 96.94 175 PHE A O 1
ATOM 1394 N N . GLN A 1 176 ? -21.062 -2.783 14.027 1.00 96.38 176 GLN A N 1
ATOM 1395 C CA . GLN A 1 176 ? -22.318 -3.084 14.718 1.00 96.38 176 GLN A CA 1
ATOM 1396 C C . GLN A 1 176 ? -23.340 -3.747 13.789 1.00 96.38 176 GLN A C 1
ATOM 1398 O O . GLN A 1 176 ? -23.947 -4.743 14.179 1.00 96.38 176 GLN A O 1
ATOM 1403 N N . ASP A 1 177 ? -23.478 -3.254 12.555 1.00 94.62 177 ASP A N 1
ATOM 1404 C CA . ASP A 1 177 ? -24.342 -3.834 11.520 1.00 94.62 177 ASP A CA 1
ATOM 1405 C C . ASP A 1 177 ? -23.907 -5.280 11.1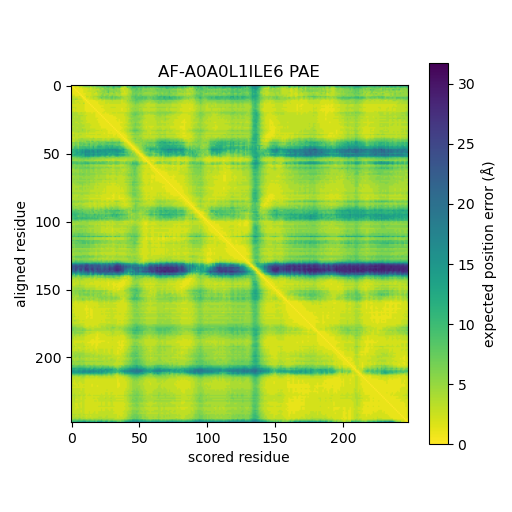84 1.00 94.62 177 ASP A C 1
ATOM 1407 O O . ASP A 1 177 ? -24.746 -6.134 10.899 1.00 94.62 177 ASP A O 1
ATOM 1411 N N . ALA A 1 178 ? -22.609 -5.590 11.311 1.00 93.94 178 ALA A N 1
ATOM 1412 C CA . ALA A 1 178 ? -22.042 -6.940 11.210 1.00 93.94 178 ALA A CA 1
ATOM 1413 C C . ALA A 1 178 ? -22.172 -7.782 12.504 1.00 93.94 178 ALA A C 1
ATOM 1415 O O . ALA A 1 178 ? -21.553 -8.843 12.637 1.00 93.94 178 ALA A O 1
ATOM 1416 N N . GLY A 1 179 ? -22.958 -7.327 13.486 1.00 94.31 179 GLY A N 1
ATOM 1417 C CA . GLY A 1 179 ? -23.198 -8.029 14.749 1.00 94.31 179 GLY A CA 1
ATOM 1418 C C . GLY A 1 179 ? -22.018 -7.985 15.723 1.00 94.31 179 GLY A C 1
ATOM 1419 O O . GLY A 1 179 ? -21.833 -8.923 16.498 1.00 94.31 179 GLY A O 1
ATOM 1420 N N . GLY A 1 180 ? -21.189 -6.939 15.664 1.00 93.50 180 GLY A N 1
ATOM 1421 C CA . GLY A 1 180 ? -19.997 -6.801 16.506 1.00 93.50 180 GLY A CA 1
ATOM 1422 C C . GLY A 1 180 ? -18.860 -7.742 16.102 1.00 93.50 180 GLY A C 1
ATOM 1423 O O . GLY A 1 180 ? -18.047 -8.143 16.938 1.00 93.50 180 GLY A O 1
ATOM 1424 N N . ARG A 1 181 ? -18.821 -8.151 14.829 1.00 93.19 181 ARG A N 1
ATOM 1425 C CA . ARG A 1 181 ? -17.791 -9.035 14.277 1.00 93.19 181 ARG A CA 1
ATOM 1426 C C . ARG A 1 181 ? -16.951 -8.274 13.264 1.00 93.19 181 ARG A C 1
ATOM 1428 O O . ARG A 1 181 ? -17.473 -7.524 12.447 1.00 93.19 181 ARG A O 1
ATOM 1435 N N . LEU A 1 182 ? -15.642 -8.515 13.297 1.00 93.50 182 LEU A N 1
ATOM 1436 C CA . LEU A 1 182 ? -14.753 -8.050 12.240 1.00 93.50 182 LEU A CA 1
ATOM 1437 C C . LEU A 1 182 ? -14.977 -8.956 11.027 1.00 93.50 182 LEU A C 1
ATOM 1439 O O . LEU A 1 182 ? -14.473 -10.078 10.993 1.00 93.50 182 LEU A O 1
ATOM 1443 N N . ASP A 1 183 ? -15.815 -8.510 10.097 1.00 93.19 183 ASP A N 1
ATOM 1444 C CA . ASP A 1 183 ? -16.028 -9.210 8.838 1.00 93.19 183 ASP A CA 1
ATOM 1445 C C . ASP A 1 183 ? -14.898 -8.921 7.836 1.00 93.19 183 ASP A C 1
ATOM 1447 O O . ASP A 1 183 ? -14.033 -8.066 8.052 1.00 93.19 183 ASP A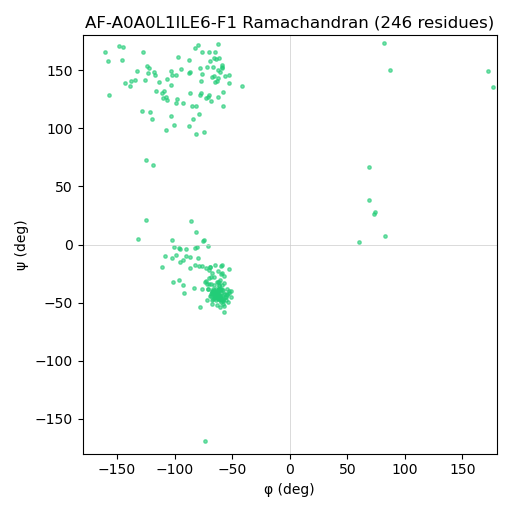 O 1
ATOM 1451 N N . ALA A 1 184 ? -14.908 -9.647 6.716 1.00 91.44 184 ALA A N 1
ATOM 1452 C CA . ALA A 1 184 ? -13.891 -9.485 5.685 1.00 91.44 184 ALA A CA 1
ATOM 1453 C C . ALA A 1 184 ? -13.882 -8.065 5.095 1.00 91.44 184 ALA A C 1
ATOM 1455 O O . ALA A 1 184 ? -12.826 -7.578 4.717 1.00 91.44 184 ALA A O 1
ATOM 1456 N N . GLY A 1 185 ? -15.029 -7.381 5.012 1.00 93.62 185 GLY A N 1
ATOM 1457 C CA . GLY A 1 185 ? -15.108 -6.034 4.447 1.00 93.62 185 GLY A CA 1
ATOM 1458 C C . GLY A 1 185 ? -14.400 -4.998 5.319 1.00 93.62 185 GLY A C 1
ATOM 1459 O O . GLY A 1 185 ? -13.628 -4.181 4.808 1.00 93.62 185 GLY A O 1
ATOM 1460 N N . LEU A 1 186 ? -14.616 -5.053 6.632 1.00 94.75 186 LEU A N 1
ATOM 1461 C CA . LEU A 1 186 ? -13.929 -4.199 7.599 1.00 94.75 186 LEU A CA 1
ATOM 1462 C C . LEU A 1 186 ? -12.438 -4.504 7.663 1.00 94.75 186 LEU A C 1
ATOM 1464 O O . LEU A 1 186 ? -11.624 -3.584 7.649 1.00 94.75 186 LEU A O 1
ATOM 1468 N N . GLU A 1 187 ? -12.072 -5.784 7.676 1.00 94.25 187 GLU A N 1
ATOM 1469 C CA . GLU A 1 187 ? -10.669 -6.188 7.653 1.00 94.25 187 GLU A CA 1
ATOM 1470 C C . GLU A 1 187 ? -9.958 -5.697 6.379 1.00 94.25 187 GLU A C 1
ATOM 1472 O O . GLU A 1 187 ? -8.869 -5.127 6.468 1.00 94.25 187 GLU A O 1
ATOM 1477 N N . ASN A 1 188 ? -10.596 -5.824 5.206 1.00 95.06 188 ASN A N 1
ATOM 1478 C CA . ASN A 1 188 ? -10.080 -5.296 3.936 1.00 95.06 188 ASN A CA 1
ATOM 1479 C C . ASN A 1 188 ? -9.813 -3.788 4.022 1.00 95.06 188 ASN A C 1
ATOM 1481 O O . ASN A 1 188 ? -8.767 -3.320 3.571 1.00 95.06 188 ASN A O 1
ATOM 1485 N N . PHE A 1 189 ? -10.756 -3.035 4.600 1.00 95.50 189 PHE A N 1
ATOM 1486 C CA . PHE A 1 189 ? -10.630 -1.590 4.745 1.00 95.50 189 PHE A CA 1
ATOM 1487 C C . PHE A 1 189 ? -9.444 -1.220 5.633 1.00 95.50 189 PHE A C 1
ATOM 1489 O O . PHE A 1 189 ? -8.605 -0.424 5.217 1.00 95.50 189 PHE A O 1
ATOM 1496 N N . VAL A 1 190 ? -9.359 -1.810 6.831 1.00 95.88 190 VAL A N 1
ATOM 1497 C CA . VAL A 1 190 ? -8.289 -1.516 7.794 1.00 95.88 190 VAL A CA 1
ATOM 1498 C C . VAL A 1 190 ? -6.924 -1.798 7.171 1.00 95.88 190 VAL A C 1
ATOM 1500 O O . VAL A 1 190 ? -6.051 -0.931 7.210 1.00 95.88 190 VAL A O 1
ATOM 1503 N N . ARG A 1 191 ? -6.771 -2.950 6.507 1.00 94.50 191 ARG A N 1
ATOM 1504 C CA . ARG A 1 191 ? -5.537 -3.299 5.790 1.00 94.50 191 ARG A CA 1
ATOM 1505 C C . ARG A 1 191 ? -5.210 -2.315 4.671 1.00 94.50 191 ARG A C 1
ATOM 1507 O O . ARG A 1 191 ? -4.058 -1.969 4.467 1.00 94.50 191 ARG A O 1
ATOM 1514 N N . ALA A 1 192 ? -6.207 -1.819 3.943 1.00 93.62 192 ALA A N 1
ATOM 1515 C CA . ALA A 1 192 ? -5.954 -0.875 2.862 1.00 93.62 192 ALA A CA 1
ATOM 1516 C C . ALA A 1 192 ? -5.406 0.475 3.352 1.00 93.62 192 ALA A C 1
ATOM 1518 O O . ALA A 1 192 ? -4.601 1.081 2.644 1.00 93.62 192 ALA A O 1
ATOM 1519 N N . VAL A 1 193 ? -5.833 0.959 4.523 1.00 92.50 193 VAL A N 1
ATOM 1520 C CA . VAL A 1 193 ? -5.609 2.360 4.922 1.00 92.50 193 VAL A CA 1
ATOM 1521 C C . VAL A 1 193 ? -4.621 2.567 6.068 1.00 92.50 193 VAL A C 1
ATOM 1523 O O . VAL A 1 193 ? -4.115 3.678 6.205 1.00 92.50 193 VAL A O 1
ATOM 1526 N N . ALA A 1 194 ? -4.340 1.538 6.867 1.00 94.44 194 ALA A N 1
ATOM 1527 C CA . ALA A 1 194 ? -3.500 1.633 8.060 1.00 94.44 194 ALA A CA 1
ATOM 1528 C C . ALA A 1 194 ? -2.247 0.756 7.942 1.00 94.44 194 ALA A C 1
ATOM 1530 O O . ALA A 1 194 ? -2.267 -0.290 7.291 1.00 94.44 194 ALA A O 1
ATOM 1531 N N . ASP A 1 195 ? -1.147 1.183 8.562 1.00 93.12 195 ASP A N 1
ATOM 1532 C CA . ASP A 1 195 ? 0.105 0.426 8.556 1.00 93.12 195 ASP A CA 1
ATOM 1533 C C . ASP A 1 195 ? -0.023 -0.865 9.373 1.00 93.12 195 ASP A C 1
ATOM 1535 O O . ASP A 1 195 ? -0.392 -0.839 10.551 1.00 93.12 195 ASP A O 1
ATOM 1539 N N . GLY A 1 196 ? 0.251 -2.001 8.732 1.00 94.31 196 GLY A N 1
ATOM 1540 C CA . GLY A 1 196 ? 0.222 -3.321 9.363 1.00 94.31 196 GLY A CA 1
ATOM 1541 C C . GLY A 1 196 ? 1.588 -3.783 9.848 1.00 94.31 196 GLY A C 1
ATOM 1542 O O . GLY A 1 196 ? 1.691 -4.863 10.426 1.00 94.31 196 GLY A O 1
ATOM 1543 N N . TYR A 1 197 ? 2.644 -3.004 9.593 1.00 94.38 197 TYR A N 1
ATOM 1544 C CA . TYR A 1 197 ? 3.984 -3.311 10.063 1.00 94.38 197 TYR A CA 1
ATOM 1545 C C . TYR A 1 197 ? 4.359 -2.364 11.211 1.00 94.38 197 TYR A C 1
ATOM 1547 O O . TYR A 1 197 ? 4.309 -1.148 11.050 1.00 94.38 197 TYR A O 1
ATOM 1555 N N . PRO A 1 198 ? 4.739 -2.881 12.393 1.00 93.25 198 PRO A N 1
ATOM 1556 C CA . PRO A 1 198 ? 4.931 -2.052 13.586 1.00 93.25 198 PRO A CA 1
ATOM 1557 C C . PRO A 1 198 ? 6.228 -1.225 13.578 1.00 93.25 198 PRO A C 1
ATOM 1559 O O . PRO A 1 198 ? 6.524 -0.541 14.558 1.00 93.25 198 PRO A O 1
ATOM 1562 N N . PHE A 1 199 ? 7.011 -1.288 12.497 1.00 92.88 199 PHE A N 1
ATOM 1563 C CA . PHE A 1 199 ? 8.305 -0.628 12.368 1.00 92.88 199 PHE A CA 1
ATOM 1564 C C . PHE A 1 199 ? 8.331 0.329 11.166 1.00 92.88 199 PHE A C 1
ATOM 1566 O O . PHE A 1 199 ? 7.691 0.051 10.153 1.00 92.88 199 PHE A O 1
ATOM 1573 N N . PRO A 1 200 ? 9.149 1.395 11.209 1.00 91.94 200 PRO A N 1
ATOM 1574 C CA . PRO A 1 200 ? 10.031 1.791 12.311 1.00 91.94 200 PRO A CA 1
ATOM 1575 C C . PRO A 1 200 ? 9.266 2.345 13.525 1.00 91.94 200 PRO A C 1
ATOM 1577 O O . PRO A 1 200 ? 8.177 2.888 13.389 1.00 91.94 200 PRO A O 1
ATOM 1580 N N . THR A 1 201 ? 9.853 2.207 14.717 1.00 94.62 201 THR A N 1
ATOM 1581 C CA . THR A 1 201 ? 9.312 2.732 15.981 1.00 94.62 201 THR A CA 1
ATOM 1582 C C . THR A 1 201 ? 10.428 2.901 17.016 1.00 94.62 201 THR A C 1
ATOM 1584 O O . THR A 1 201 ? 11.451 2.218 16.928 1.00 94.62 201 THR A O 1
ATOM 1587 N N . ASN A 1 202 ? 10.233 3.760 18.019 1.00 95.81 202 ASN A N 1
ATOM 1588 C CA . ASN A 1 202 ? 11.097 3.830 19.196 1.00 95.81 202 ASN A CA 1
ATOM 1589 C C . ASN A 1 202 ? 10.743 2.698 20.180 1.00 95.81 202 ASN A C 1
ATOM 1591 O O . ASN A 1 202 ? 9.670 2.706 20.783 1.00 95.81 202 ASN A O 1
ATOM 1595 N N . LEU A 1 203 ? 11.645 1.728 20.354 1.00 94.56 203 LEU A N 1
ATOM 1596 C CA . LEU A 1 203 ? 11.437 0.573 21.238 1.00 94.56 203 LEU A CA 1
ATOM 1597 C C . LEU A 1 203 ? 11.582 0.889 22.734 1.00 94.56 203 LEU A C 1
ATOM 1599 O O . LEU A 1 203 ? 11.047 0.139 23.547 1.00 94.56 203 LEU A O 1
ATOM 1603 N N . ASP A 1 204 ? 12.231 1.997 23.102 1.00 94.56 204 ASP A N 1
ATOM 1604 C CA . ASP A 1 204 ? 12.311 2.442 24.499 1.00 94.56 204 ASP A CA 1
ATOM 1605 C C . ASP A 1 204 ? 10.947 2.948 24.988 1.00 94.56 204 ASP A C 1
ATOM 1607 O O . ASP A 1 204 ? 10.589 2.774 26.153 1.00 94.56 204 ASP A O 1
ATOM 1611 N N . ARG A 1 205 ? 10.164 3.563 24.090 1.00 94.69 205 ARG A N 1
ATOM 1612 C CA . ARG A 1 205 ? 8.812 4.069 24.389 1.00 94.69 205 ARG A CA 1
ATOM 1613 C C . ARG A 1 205 ? 7.700 3.105 24.013 1.00 94.69 205 ARG A C 1
ATOM 1615 O O . ARG A 1 205 ? 6.652 3.101 24.654 1.00 94.69 205 ARG A O 1
ATOM 1622 N N . ARG A 1 206 ? 7.921 2.291 22.982 1.00 95.00 206 ARG A N 1
ATOM 1623 C CA . ARG A 1 206 ? 6.970 1.296 22.478 1.00 95.00 206 ARG A CA 1
ATOM 1624 C C . ARG A 1 206 ? 7.579 -0.103 22.591 1.00 95.00 206 ARG A C 1
ATOM 1626 O O . ARG A 1 206 ? 7.905 -0.704 21.563 1.00 95.00 206 ARG A O 1
ATOM 1633 N N . PRO A 1 207 ? 7.762 -0.623 23.821 1.00 92.75 207 PRO A N 1
ATOM 1634 C CA . PRO A 1 207 ? 8.257 -1.976 24.005 1.00 92.75 207 PRO A CA 1
ATOM 1635 C C . PRO A 1 207 ? 7.245 -2.992 23.447 1.00 92.75 207 PRO A C 1
ATOM 1637 O O . PRO A 1 207 ? 6.057 -2.676 23.308 1.00 92.75 207 PRO A O 1
ATOM 1640 N N . PRO A 1 208 ? 7.686 -4.223 23.143 1.00 92.56 208 PRO A N 1
ATOM 1641 C CA . PRO A 1 208 ? 6.781 -5.296 22.761 1.00 92.56 208 PRO A CA 1
ATOM 1642 C C . PRO A 1 208 ? 5.645 -5.499 23.768 1.00 92.56 208 PRO A C 1
ATOM 1644 O O . PRO A 1 208 ? 5.830 -5.342 24.978 1.00 92.56 208 PRO A O 1
ATOM 1647 N N . ALA A 1 209 ? 4.468 -5.882 23.269 1.00 84.00 209 ALA A N 1
ATOM 1648 C CA . ALA A 1 209 ? 3.356 -6.258 24.137 1.00 84.00 209 ALA A CA 1
ATOM 1649 C C . ALA A 1 209 ? 3.755 -7.437 25.059 1.00 84.00 209 ALA A C 1
ATOM 1651 O O . ALA A 1 209 ? 4.593 -8.246 24.660 1.00 84.00 209 ALA A O 1
ATOM 1652 N N . PRO A 1 210 ? 3.132 -7.614 26.246 1.00 80.31 210 PRO A N 1
ATOM 1653 C CA . PRO A 1 210 ? 3.523 -8.644 27.223 1.00 80.31 210 PRO A CA 1
ATOM 1654 C C . PRO A 1 210 ? 3.622 -10.087 26.692 1.00 80.31 210 PRO A C 1
ATOM 1656 O O . PRO A 1 210 ? 4.310 -10.902 27.295 1.00 80.31 210 PRO A O 1
ATOM 1659 N N . ASN A 1 211 ? 2.965 -10.398 25.566 1.00 81.25 211 ASN A N 1
ATOM 1660 C CA . ASN A 1 211 ? 3.002 -11.701 24.888 1.00 81.25 211 ASN A CA 1
ATOM 1661 C C . ASN A 1 211 ? 3.427 -11.603 23.406 1.00 81.25 211 ASN A C 1
ATOM 1663 O O . ASN A 1 211 ? 3.087 -12.472 22.606 1.00 81.25 211 ASN A O 1
ATOM 1667 N N . GLY A 1 212 ? 4.107 -10.525 23.013 1.00 83.50 212 GLY A N 1
ATOM 1668 C CA . GLY A 1 212 ? 4.494 -10.244 21.631 1.00 83.50 212 GLY A CA 1
ATOM 1669 C C . GLY A 1 212 ? 5.983 -9.945 21.486 1.00 83.50 212 GLY A C 1
ATOM 1670 O O . GLY A 1 212 ? 6.681 -9.672 22.456 1.00 83.50 212 GLY A O 1
ATOM 1671 N N . MET A 1 213 ? 6.464 -9.978 20.242 1.00 87.94 213 MET A N 1
ATOM 1672 C CA . MET A 1 213 ? 7.849 -9.623 19.887 1.00 87.94 213 MET A CA 1
ATOM 1673 C C . MET A 1 213 ? 7.968 -8.205 19.302 1.00 87.94 213 MET A C 1
ATOM 1675 O O . MET A 1 213 ? 9.067 -7.758 18.987 1.00 87.94 213 MET A O 1
ATOM 167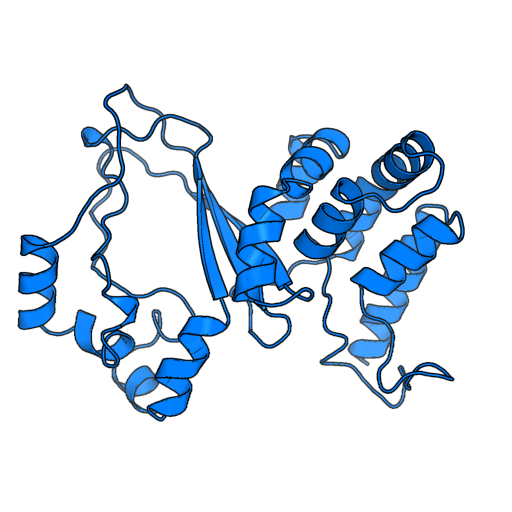9 N N . ALA A 1 214 ? 6.844 -7.504 19.144 1.00 92.38 214 ALA A N 1
ATOM 1680 C CA . ALA A 1 214 ? 6.755 -6.155 18.596 1.00 92.38 214 ALA A CA 1
ATOM 1681 C C . ALA A 1 214 ? 5.618 -5.372 19.287 1.00 92.38 214 ALA A C 1
ATOM 1683 O O . ALA A 1 214 ? 4.737 -5.997 19.894 1.00 92.38 214 ALA A O 1
ATOM 1684 N N . PRO A 1 215 ? 5.640 -4.027 19.250 1.00 94.94 215 PRO A N 1
ATOM 1685 C CA . PRO A 1 215 ? 4.492 -3.217 19.652 1.00 94.94 215 PRO A CA 1
ATOM 1686 C C . PRO A 1 215 ? 3.344 -3.338 18.635 1.00 94.94 215 PRO A C 1
ATOM 1688 O O . PRO A 1 215 ? 3.552 -3.813 17.522 1.00 94.94 215 PRO A O 1
ATOM 1691 N N . GLU A 1 216 ? 2.141 -2.889 19.007 1.00 95.25 216 GLU A N 1
ATOM 1692 C CA . GLU A 1 216 ? 0.969 -2.911 18.115 1.00 95.25 216 GLU A CA 1
ATOM 1693 C C . GLU A 1 216 ? 1.174 -2.044 16.855 1.00 95.25 216 GLU A C 1
ATOM 1695 O O . GLU A 1 216 ? 1.758 -0.963 16.899 1.00 95.25 216 GLU A O 1
ATOM 1700 N N . SER A 1 217 ? 0.659 -2.489 15.721 1.00 95.75 217 SER A N 1
ATOM 1701 C CA . SER A 1 217 ? 0.546 -1.725 14.475 1.00 95.75 217 SER A CA 1
ATOM 1702 C C . SER A 1 217 ? -0.697 -0.820 14.466 1.00 95.75 217 SER A C 1
ATOM 1704 O O . SER A 1 217 ? -1.594 -0.959 15.301 1.00 95.75 217 SER A O 1
ATOM 1706 N N . GLU A 1 218 ? -0.801 0.091 13.490 1.00 96.38 218 GLU A N 1
ATOM 1707 C CA . GLU A 1 218 ? -2.006 0.921 13.329 1.00 96.38 218 GLU A CA 1
ATOM 1708 C C . GLU A 1 218 ? -3.246 0.050 13.070 1.00 96.38 218 GLU A C 1
ATOM 1710 O O . GLU A 1 218 ? -4.320 0.315 13.615 1.00 96.38 218 GLU A O 1
ATOM 1715 N N . GLN A 1 219 ? -3.094 -1.015 12.270 1.00 96.56 219 GLN A N 1
ATOM 1716 C CA . GLN A 1 219 ? -4.167 -1.976 11.998 1.00 96.56 219 GLN A CA 1
ATOM 1717 C C . GLN A 1 219 ? -4.671 -2.644 13.286 1.00 96.56 219 GLN A C 1
ATOM 1719 O O . GLN A 1 219 ? -5.881 -2.734 13.502 1.00 96.56 219 GLN A O 1
ATOM 1724 N N . GLU A 1 220 ? -3.759 -3.076 14.161 1.00 96.25 220 GLU A N 1
ATOM 1725 C CA . GLU A 1 220 ? -4.104 -3.718 15.434 1.00 96.25 220 GLU A CA 1
ATOM 1726 C C . GLU A 1 220 ? -4.810 -2.753 16.390 1.00 96.25 220 GLU A C 1
ATOM 1728 O O . GLU A 1 220 ? -5.835 -3.128 16.962 1.00 96.25 220 GLU A O 1
ATOM 1733 N N . ILE A 1 221 ? -4.353 -1.498 16.491 1.00 97.44 221 ILE A N 1
ATOM 1734 C CA . ILE A 1 221 ? -5.003 -0.469 17.321 1.00 97.44 221 ILE A CA 1
ATOM 1735 C C . ILE A 1 221 ? -6.431 -0.191 16.836 1.00 97.44 221 ILE A C 1
ATOM 1737 O O . ILE A 1 221 ? -7.359 -0.146 17.643 1.00 97.44 221 ILE A O 1
ATOM 1741 N N . ILE A 1 222 ? -6.641 -0.050 15.523 1.00 98.00 222 ILE A N 1
ATOM 1742 C CA . ILE A 1 222 ? -7.978 0.179 14.950 1.00 98.00 222 ILE A CA 1
ATOM 1743 C C . ILE A 1 222 ? -8.903 -1.010 15.242 1.00 98.00 222 ILE A C 1
ATOM 1745 O O . ILE A 1 222 ? -10.036 -0.825 15.692 1.00 98.00 222 ILE A O 1
ATOM 1749 N N . ILE A 1 223 ? -8.425 -2.239 15.027 1.00 97.38 223 ILE A N 1
ATOM 1750 C CA . ILE A 1 223 ? -9.201 -3.459 15.285 1.00 97.38 223 ILE A CA 1
ATOM 1751 C C . ILE A 1 223 ? -9.525 -3.599 16.776 1.00 97.38 223 ILE A C 1
ATOM 1753 O O . ILE A 1 223 ? -10.657 -3.947 17.126 1.00 97.38 223 ILE A O 1
ATOM 1757 N N . ARG A 1 224 ? -8.560 -3.317 17.659 1.00 97.06 224 ARG A N 1
ATOM 1758 C CA . ARG A 1 224 ? -8.757 -3.302 19.112 1.00 97.06 224 ARG A CA 1
ATOM 1759 C C . ARG A 1 224 ? -9.818 -2.279 19.502 1.00 97.06 224 ARG A C 1
ATOM 1761 O O . ARG A 1 224 ? -10.755 -2.639 20.209 1.00 97.06 224 ARG A O 1
ATOM 1768 N N . GLY A 1 225 ? -9.748 -1.064 18.963 1.00 98.06 225 GLY A N 1
ATOM 1769 C CA . GLY A 1 225 ? -10.725 -0.016 19.244 1.00 98.06 225 GLY A CA 1
ATOM 1770 C C . GLY A 1 225 ? -12.151 -0.360 18.815 1.00 98.06 225 GLY A C 1
ATOM 1771 O O . GLY A 1 225 ? -13.090 -0.082 19.559 1.00 98.06 225 GLY A O 1
ATOM 1772 N N . LEU A 1 226 ? -12.330 -1.035 17.673 1.00 97.94 226 LEU A N 1
ATOM 1773 C CA . LEU A 1 226 ? -13.646 -1.542 17.259 1.00 97.94 226 LEU A CA 1
ATOM 1774 C C . LEU A 1 226 ? -14.174 -2.615 18.224 1.00 97.94 226 LEU A C 1
ATOM 1776 O O . LEU A 1 226 ? -15.330 -2.558 18.638 1.00 97.94 226 LEU A O 1
ATOM 1780 N N . ARG A 1 227 ? -13.325 -3.572 18.620 1.00 97.31 227 ARG A N 1
ATOM 1781 C CA . ARG A 1 227 ? -13.698 -4.672 19.529 1.00 97.31 227 ARG A CA 1
ATOM 1782 C C . ARG A 1 227 ? -14.018 -4.197 20.945 1.00 97.31 227 ARG A C 1
ATOM 1784 O O . ARG A 1 227 ? -14.932 -4.725 21.568 1.00 97.31 227 ARG A O 1
ATOM 1791 N N . GLU A 1 228 ? -13.272 -3.220 21.447 1.00 97.62 228 GLU A N 1
ATOM 1792 C CA . GLU A 1 228 ? -13.469 -2.626 22.773 1.00 97.62 228 GLU A CA 1
ATOM 1793 C C . GLU A 1 228 ? -14.568 -1.546 22.797 1.00 97.62 228 GLU A C 1
ATOM 1795 O O . GLU A 1 228 ? -14.863 -0.999 23.858 1.00 97.62 228 GLU A O 1
ATOM 1800 N N . GLY A 1 229 ? -15.178 -1.223 21.650 1.00 97.31 229 GLY A N 1
ATOM 1801 C CA . GLY A 1 229 ? -16.270 -0.253 21.565 1.00 97.31 229 GLY A CA 1
ATOM 1802 C C . GLY A 1 229 ? -15.835 1.190 21.829 1.00 97.31 229 GLY A C 1
ATOM 1803 O O . GLY A 1 229 ? -16.551 1.942 22.489 1.00 97.31 229 GLY A O 1
ATOM 1804 N N . TRP A 1 230 ? -14.652 1.588 21.356 1.00 98.44 230 TRP A N 1
ATOM 1805 C CA . TRP A 1 230 ? -14.155 2.951 21.540 1.00 98.44 230 TRP A CA 1
ATOM 1806 C C . TRP A 1 230 ? -14.975 3.977 20.755 1.00 98.44 230 TRP A C 1
ATOM 1808 O O . TRP A 1 230 ? -15.377 3.747 19.613 1.00 98.44 230 TRP A O 1
ATOM 1818 N N . GLY A 1 231 ? -15.147 5.158 21.349 1.00 98.12 231 GLY A N 1
ATOM 1819 C CA . GLY A 1 231 ? -15.555 6.356 20.618 1.00 98.12 231 GLY A CA 1
ATOM 1820 C C . GLY A 1 231 ? -14.398 6.957 19.810 1.00 98.12 231 GLY A C 1
ATOM 1821 O O . GLY A 1 231 ? -13.230 6.634 20.041 1.00 98.12 231 GLY A O 1
ATOM 1822 N N . THR A 1 232 ? -14.732 7.868 18.894 1.00 98.31 232 THR A N 1
ATOM 1823 C CA . THR A 1 232 ? -13.781 8.522 17.976 1.00 98.31 232 THR A CA 1
ATOM 1824 C C . THR A 1 232 ? -12.614 9.184 18.704 1.00 98.31 232 THR A C 1
ATOM 1826 O O . THR A 1 232 ? -11.468 8.998 18.304 1.00 98.31 232 THR A O 1
ATOM 1829 N N . GLU A 1 233 ? -12.878 9.895 19.805 1.00 98.25 233 GLU A N 1
ATOM 1830 C CA . GLU A 1 233 ? -11.842 10.591 20.583 1.00 98.25 233 GLU A CA 1
ATOM 1831 C C . GLU A 1 233 ? -10.755 9.635 21.088 1.00 98.25 233 GLU A C 1
ATOM 1833 O O . GLU A 1 233 ? -9.573 9.878 20.853 1.00 98.25 233 GLU A O 1
ATOM 1838 N N . ARG A 1 234 ? -11.148 8.507 21.697 1.00 98.50 234 ARG A N 1
ATOM 1839 C CA . ARG A 1 234 ? -10.205 7.513 22.232 1.00 98.50 234 ARG A CA 1
ATOM 1840 C C . ARG A 1 234 ? -9.398 6.837 21.125 1.00 98.50 234 ARG A C 1
ATOM 1842 O O . ARG A 1 234 ? -8.194 6.664 21.269 1.00 98.50 234 ARG A O 1
ATOM 1849 N N . ALA A 1 235 ? -10.036 6.474 20.011 1.00 98.31 235 ALA A N 1
ATOM 1850 C CA . ALA A 1 235 ? -9.336 5.859 18.881 1.00 98.31 235 ALA A CA 1
ATOM 1851 C C . ALA A 1 235 ? -8.281 6.792 18.274 1.00 98.31 235 ALA A C 1
ATOM 1853 O O . ALA A 1 235 ? -7.164 6.373 17.968 1.00 98.31 235 ALA A O 1
ATOM 1854 N N . VAL A 1 236 ? -8.625 8.072 18.144 1.00 98.31 236 VAL A N 1
ATOM 1855 C CA . VAL A 1 236 ? -7.716 9.111 17.662 1.00 98.31 236 VAL A CA 1
ATOM 1856 C C . VAL A 1 236 ? -6.583 9.370 18.655 1.00 98.31 236 VAL A C 1
ATOM 1858 O O . VAL A 1 236 ? -5.437 9.513 18.233 1.00 98.31 236 VAL A O 1
ATOM 1861 N N . GLU A 1 237 ? -6.873 9.418 19.955 1.00 98.44 237 GLU A N 1
ATOM 1862 C CA . GLU A 1 237 ? -5.868 9.596 21.007 1.00 98.44 237 GLU A CA 1
ATOM 1863 C C . GLU A 1 237 ? -4.832 8.466 21.001 1.00 98.44 237 GLU A C 1
ATOM 1865 O O . GLU A 1 237 ? -3.632 8.739 20.972 1.00 98.44 237 GLU A O 1
ATOM 1870 N N . GLU A 1 238 ? -5.275 7.209 20.945 1.00 98.38 238 GLU A N 1
ATOM 1871 C CA . GLU A 1 238 ? -4.391 6.037 20.934 1.00 98.38 238 GLU A CA 1
ATOM 1872 C C . GLU A 1 238 ? -3.488 6.010 19.690 1.00 98.38 238 GLU A C 1
ATOM 1874 O O . GLU A 1 238 ? -2.282 5.782 19.807 1.00 98.38 238 GLU A O 1
ATOM 1879 N N . LEU A 1 239 ? -4.022 6.332 18.504 1.00 97.75 239 LEU A N 1
ATOM 1880 C CA . LEU A 1 239 ? -3.217 6.439 17.280 1.00 97.75 239 LEU A CA 1
ATOM 1881 C C . LEU A 1 239 ? -2.233 7.619 17.323 1.00 97.75 239 LEU A C 1
ATOM 1883 O O . LEU A 1 239 ? -1.077 7.469 16.926 1.00 97.75 239 LEU A O 1
ATOM 1887 N N . ARG A 1 240 ? -2.647 8.787 17.834 1.00 97.81 240 ARG A N 1
ATOM 1888 C CA . ARG A 1 240 ? -1.748 9.946 18.000 1.00 97.81 240 ARG A CA 1
ATOM 1889 C C . ARG A 1 240 ? -0.625 9.640 18.978 1.00 97.81 240 ARG A C 1
ATOM 1891 O O . ARG A 1 240 ? 0.524 9.984 18.709 1.00 97.81 240 ARG A O 1
ATOM 1898 N N . ARG A 1 241 ? -0.942 8.973 20.088 1.00 97.38 241 ARG A N 1
ATOM 1899 C CA . ARG A 1 241 ? 0.050 8.513 21.059 1.00 97.38 241 ARG A CA 1
ATOM 1900 C C . ARG A 1 241 ? 1.028 7.540 20.413 1.00 97.38 241 ARG A C 1
ATOM 1902 O O . ARG A 1 241 ? 2.230 7.737 20.543 1.00 97.38 241 ARG A O 1
ATOM 1909 N N . MET A 1 242 ? 0.531 6.563 19.651 1.00 96.62 242 MET A N 1
ATOM 1910 C CA . MET A 1 242 ? 1.370 5.630 18.897 1.00 96.62 242 MET A CA 1
ATOM 1911 C C . MET A 1 242 ? 2.368 6.367 17.995 1.00 96.62 242 MET A C 1
ATOM 1913 O O . MET A 1 242 ? 3.563 6.070 18.026 1.00 96.62 242 MET A O 1
ATOM 1917 N N . GLN A 1 243 ? 1.895 7.334 17.206 1.00 95.31 243 GLN A N 1
ATOM 1918 C CA . GLN A 1 243 ? 2.740 8.120 16.305 1.00 95.31 243 GLN A CA 1
ATOM 1919 C C . GLN A 1 243 ? 3.758 8.977 17.070 1.00 95.31 243 GLN A C 1
ATOM 1921 O O . GLN A 1 243 ? 4.936 8.986 16.715 1.00 95.31 243 GLN A O 1
ATOM 1926 N N . ALA A 1 244 ? 3.332 9.658 18.137 1.00 96.50 244 ALA A N 1
ATOM 1927 C CA . ALA A 1 244 ? 4.209 10.485 18.960 1.00 96.50 244 ALA A CA 1
ATOM 1928 C C . ALA A 1 244 ? 5.312 9.654 19.630 1.00 96.50 244 ALA A C 1
ATOM 1930 O O . ALA A 1 244 ? 6.484 10.016 19.552 1.00 96.50 244 ALA A O 1
ATOM 1931 N N . ASP A 1 245 ? 4.953 8.514 20.222 1.00 96.69 245 ASP A N 1
ATOM 1932 C CA . ASP A 1 245 ? 5.905 7.617 20.873 1.00 96.69 245 ASP A CA 1
ATOM 1933 C C . ASP A 1 245 ? 6.843 6.946 19.862 1.00 96.69 245 ASP A C 1
ATOM 1935 O O . ASP A 1 245 ? 7.972 6.637 20.216 1.00 96.69 245 ASP A O 1
ATOM 1939 N N . SER A 1 246 ? 6.419 6.753 18.607 1.00 94.88 246 SER A N 1
ATOM 1940 C CA . SER A 1 246 ? 7.272 6.193 17.545 1.00 94.88 246 SER A CA 1
ATOM 1941 C C . SER A 1 246 ? 8.327 7.176 17.029 1.00 94.88 246 SER A C 1
ATOM 1943 O O . SER A 1 246 ? 9.395 6.737 16.608 1.00 94.88 246 SER A O 1
ATOM 1945 N N . CYS A 1 247 ? 8.013 8.476 17.023 1.00 91.44 247 CYS A N 1
ATOM 1946 C CA . CYS A 1 247 ? 8.851 9.540 16.454 1.00 91.44 247 CYS A CA 1
ATOM 1947 C C . CYS A 1 247 ? 9.765 10.241 17.469 1.00 91.44 247 CYS A C 1
ATOM 1949 O O . CYS A 1 247 ? 10.635 11.011 17.057 1.00 91.44 247 CYS A O 1
ATOM 1951 N N . ALA A 1 248 ? 9.518 10.058 18.765 1.00 80.50 248 ALA A N 1
ATOM 1952 C CA . ALA A 1 248 ? 10.285 10.684 19.840 1.00 80.50 248 ALA A CA 1
ATOM 1953 C C . ALA A 1 248 ? 11.588 9.948 20.156 1.00 80.50 248 ALA A C 1
ATOM 1955 O O . ALA A 1 248 ? 12.455 10.575 20.804 1.00 80.50 248 ALA A O 1
#

Solvent-accessible surface area (backbone atoms only — not comparable to full-atom values): 14017 Å² total; per-residue (Å²): 89,50,61,48,50,45,31,67,74,63,31,37,62,55,38,45,56,63,45,20,33,67,65,60,40,53,58,44,34,75,65,37,36,78,26,20,31,52,44,53,46,82,50,74,74,61,90,89,65,78,83,78,79,76,74,48,68,72,78,52,34,84,49,54,71,69,67,45,64,72,50,55,68,70,55,62,54,55,44,62,57,28,45,48,78,49,68,50,68,79,46,50,52,18,70,91,73,66,45,71,74,40,57,80,74,48,87,75,44,77,62,42,74,65,41,48,78,39,69,70,47,45,51,51,45,75,78,57,51,47,63,73,67,70,90,49,72,94,48,60,43,29,44,35,34,42,35,18,12,43,89,35,78,61,100,65,74,74,70,45,52,69,39,45,54,68,29,34,70,50,50,50,49,52,30,50,77,53,72,72,39,89,45,71,46,57,51,27,27,41,31,33,63,23,48,45,38,56,62,89,54,32,54,92,72,44,50,47,43,101,92,48,93,49,38,80,21,56,33,54,51,54,53,48,30,61,74,72,66,58,55,55,69,58,50,37,49,54,49,49,49,52,53,51,42,35,75,107

Nearest PDB structures (foldseek):
  7eyw-assembly2_D-3  TM=5.802E-01  e=1.565E-01  Aspergillus sp.
  8jov-assembly1_I  TM=1.801E-01  e=6.691E+00  Ralstonia phage GP4

Secondary structure (DSSP, 8-state):
-HHHHHHHHH-HHHHHHHHT-HHHHHHHHHHH-TT-EEEEEEEEPPTTPPPPPP---TTTTTS-HHHHHTS-HHHHHHGGGSEEEEEEESS---GGG-PPPB-TTGGG-TTHHHHTTSHHHHHHHHHH-B----------EEEEEEEE-TTSPPSS---HHHHHHHHHHHHHHHHHHTTS---HHHHHHHHHHS--S--S--TTTSPPPTT-SSPPPHHHHHHHHHHTT--HHHHHHHHHHHHHHHH-

Organism: Aspergillus nomiae NRRL (strain ATCC 15546 / NRRL 13137 / CBS 260.88 / M93) (NCBI:txid1509407)

Foldseek 3Di:
DVLLVCCVPVPQLVSLQVLLDPVLQVVQCVQQNLQKAKDKDKDFDDPPDDDDQDFDDDDLGPPDLVVSVPDDLVCLLVRVSFKDKDKDWPDFDAVNSVADKDQPPCNVVSCRNNPSPDPVNSVVSVVGIDGDHDHDDDDTIIIIMMMGHLVHDDPDDAPLLSVCLRNVVVLLVVCVVVVVDCDSSSSSSLSHHFGQHLDDFDCVQFPADPPGRGGGGLSRLSNVCSNVVHDSVVSSVVVVSSVVRRVD

InterPro domains:
  IPR008775 Phytanoyl-CoA dioxygenase-like [PF05721] (29-126)

pLDDT: mean 89.17, std 10.43, range [40.84, 98.5]

Sequence (248 aa):
LELLQQARTRGPSSFITYYSNPWLRLVSETWLGPAYRVTAQVNVVKPGGAAQDSHRDYHLGFQDLHTCAAFPRNIQLASQHLTLQGAVAHSDMPLQSGPTRFLPFSQTYEPGYLAWRRDDFRAFFQDNYTEPGPDGGFHRKANLLQISSGLGKAMESIDTVPLVEKCWDALVKTFQDAGGRLDAGLENFVRAVADGYPFPTNLDRRPPAPNGMAPESEQEIIIRGLREGWGTERAVEELRRMQADSCA

Mean predicted aligned error: 5.46 Å